Protein AF-A0A660WQQ6-F1 (afdb_monomer)

Radius of gyration: 30.5 Å; Cα contacts (8 Å, |Δi|>4): 164; chains: 1; bounding box: 68×81×98 Å

Secondary structure (DSSP, 8-state):
---------------------TTSTTHHHHHHHHHHHHHH--SHHHHHHHHHHHHHHHHHHHHHHHHTT-GGGHHHHHHHHHHHHHHHHHHHHHHHHTT---HHHHHHHHHHHHHHHHHHHHHHTTS-HHHHHHHHHHHHHHHHHHHHHHHHHHHHHTT----S------PPPPPPPPP----PPP-PPPP--PPPP--PPPP--PPPP--

Solvent-accessible surface area (backbone atoms only — not comparable to full-atom values): 12914 Å² total; per-residue (Å²): 137,86,82,80,80,78,76,78,76,78,77,79,75,80,67,83,69,77,88,69,40,91,90,39,93,61,22,64,57,53,56,49,51,56,50,50,50,57,71,68,44,78,54,34,62,66,36,19,50,52,21,50,52,51,22,53,51,28,53,52,46,36,56,50,30,51,75,70,72,41,61,87,56,39,60,63,34,44,54,50,21,48,51,18,52,52,45,18,54,52,23,41,53,50,31,44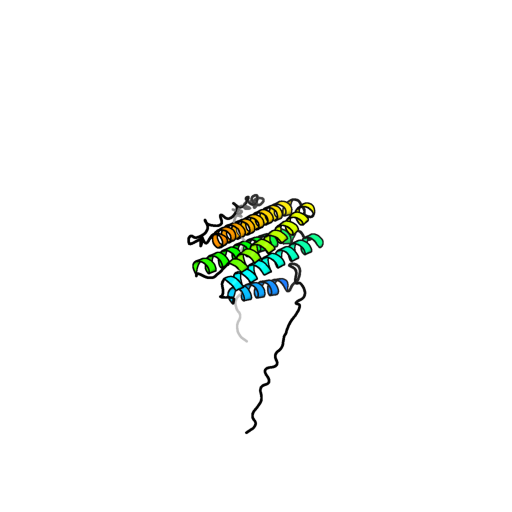,76,72,68,45,90,44,62,70,62,31,49,50,46,28,59,48,25,53,54,47,38,54,55,41,58,70,41,48,86,74,48,60,75,85,52,32,60,53,41,55,49,48,36,51,52,27,50,51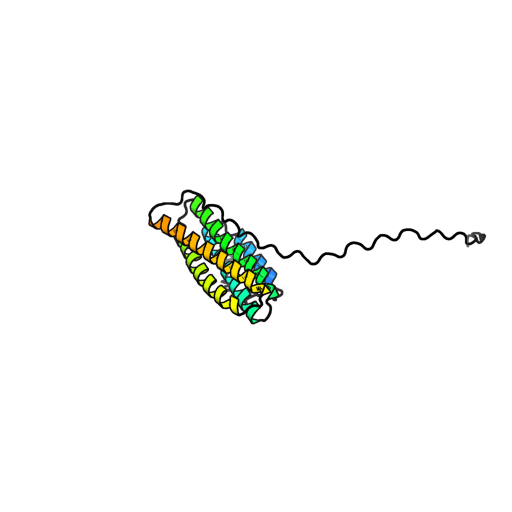,53,22,52,50,28,52,54,50,50,58,28,51,77,69,70,44,70,81,88,59,81,74,78,72,84,70,70,76,78,74,78,73,74,79,76,71,82,74,78,82,76,78,85,73,82,86,77,87,80,81,82,84,80,87,81,85,85,80,80,89,82,83,90,81,80,89,131

Structure (mmCIF, N/CA/C/O backbone):
data_AF-A0A660WQQ6-F1
#
_entry.id   AF-A0A660WQQ6-F1
#
loop_
_atom_site.group_PDB
_atom_site.id
_atom_site.type_symbol
_atom_site.label_atom_id
_atom_site.label_alt_id
_atom_site.label_comp_id
_atom_site.label_asym_id
_atom_site.label_entity_id
_atom_site.label_seq_id
_atom_site.pdbx_PDB_ins_code
_atom_site.Cartn_x
_atom_site.Cartn_y
_atom_site.Cartn_z
_atom_site.occupancy
_atom_site.B_iso_or_equiv
_atom_site.auth_seq_id
_atom_site.auth_comp_id
_atom_site.auth_asym_id
_atom_site.auth_atom_id
_atom_site.pdbx_PDB_model_num
ATOM 1 N N . MET A 1 1 ? 48.935 -27.360 14.718 1.00 43.00 1 MET A N 1
ATOM 2 C CA . MET A 1 1 ? 48.148 -26.303 14.048 1.00 43.00 1 MET A CA 1
ATOM 3 C C . MET A 1 1 ? 46.687 -26.714 14.100 1.00 43.00 1 MET A C 1
ATOM 5 O O . MET A 1 1 ? 46.272 -27.587 13.352 1.00 43.00 1 MET A O 1
ATOM 9 N N . THR A 1 2 ? 45.943 -26.183 15.063 1.00 37.53 2 THR A N 1
ATOM 10 C CA . THR A 1 2 ? 44.521 -26.477 15.268 1.00 37.53 2 THR A CA 1
ATOM 11 C C . THR A 1 2 ? 43.722 -25.566 14.342 1.00 37.53 2 THR A C 1
ATOM 13 O O . THR A 1 2 ? 43.685 -24.355 14.542 1.00 37.53 2 THR A O 1
ATOM 16 N N . VAL A 1 3 ? 43.137 -26.133 13.289 1.00 43.94 3 VAL A N 1
ATOM 17 C CA . VAL A 1 3 ? 42.230 -25.415 12.388 1.00 43.94 3 VAL A CA 1
ATOM 18 C C . VAL A 1 3 ? 40.889 -25.292 13.103 1.00 43.94 3 VAL A C 1
ATOM 20 O O . VAL A 1 3 ? 40.141 -26.259 13.225 1.00 43.94 3 VAL A O 1
ATOM 23 N N . ILE A 1 4 ? 40.616 -24.104 13.638 1.00 50.59 4 ILE A N 1
ATOM 24 C CA . ILE A 1 4 ? 39.332 -23.763 14.249 1.00 50.59 4 ILE A CA 1
ATOM 25 C C . ILE A 1 4 ? 38.316 -23.610 13.113 1.00 50.59 4 ILE A C 1
ATOM 27 O O . ILE A 1 4 ? 38.274 -22.594 12.423 1.00 50.59 4 ILE A O 1
ATOM 31 N N . CYS A 1 5 ? 37.508 -24.651 12.911 1.00 41.38 5 CYS A N 1
ATOM 32 C CA . CYS A 1 5 ? 36.287 -24.592 12.116 1.00 41.38 5 CYS A CA 1
ATOM 33 C C . CYS A 1 5 ? 35.285 -23.664 12.814 1.00 41.38 5 CYS A C 1
ATOM 35 O O . CYS A 1 5 ? 34.608 -24.072 13.758 1.00 41.38 5 CYS A O 1
ATOM 37 N N . MET A 1 6 ? 35.172 -22.416 12.354 1.00 49.28 6 MET A N 1
ATOM 38 C CA . MET A 1 6 ? 34.017 -21.584 12.683 1.00 49.28 6 MET A CA 1
ATOM 39 C C . MET A 1 6 ? 32.831 -22.050 11.840 1.00 49.28 6 MET A C 1
ATOM 41 O O . MET A 1 6 ? 32.647 -21.636 10.698 1.00 49.28 6 MET A O 1
ATOM 45 N N . PHE A 1 7 ? 32.033 -22.944 12.420 1.00 48.00 7 PHE A N 1
ATOM 46 C CA . PHE A 1 7 ? 30.688 -23.225 11.945 1.00 48.00 7 PHE A CA 1
ATOM 47 C C . PHE A 1 7 ? 29.874 -21.929 12.015 1.00 48.00 7 PHE A C 1
ATOM 49 O O . PHE A 1 7 ? 29.491 -21.478 13.095 1.00 48.00 7 PHE A O 1
ATOM 56 N N . LEU A 1 8 ? 29.615 -21.323 10.856 1.00 48.22 8 LEU A N 1
ATOM 57 C CA . LEU A 1 8 ? 28.576 -20.312 10.702 1.00 48.22 8 LEU A CA 1
ATOM 58 C C . LEU A 1 8 ? 27.235 -21.008 10.931 1.00 48.22 8 LEU A C 1
ATOM 60 O O . LEU A 1 8 ? 26.645 -21.585 10.016 1.00 48.22 8 LEU A O 1
ATOM 64 N N . ALA A 1 9 ? 26.781 -21.001 12.184 1.00 44.12 9 ALA A N 1
ATOM 65 C CA . ALA A 1 9 ? 25.433 -21.398 12.533 1.00 44.12 9 ALA A CA 1
ATOM 66 C C . ALA A 1 9 ? 24.469 -20.508 11.741 1.00 44.12 9 ALA A C 1
ATOM 68 O O . ALA A 1 9 ? 24.311 -19.318 12.013 1.00 44.12 9 ALA A O 1
ATOM 69 N N . SER A 1 10 ? 23.859 -21.102 10.719 1.00 46.69 10 SER A N 1
ATOM 70 C CA . SER A 1 10 ? 22.736 -20.529 9.997 1.00 46.69 10 SER A CA 1
ATOM 71 C C . SER A 1 10 ? 21.575 -20.438 10.973 1.00 46.69 10 SER A C 1
ATOM 73 O O . SER A 1 10 ? 20.817 -21.394 11.127 1.00 46.69 10 SER A O 1
ATOM 75 N N . ILE A 1 11 ? 21.439 -19.315 11.676 1.00 51.41 11 ILE A N 1
ATOM 76 C CA . ILE A 1 11 ? 20.218 -19.078 12.431 1.00 51.41 11 ILE A CA 1
ATOM 77 C C . ILE A 1 11 ? 19.178 -18.606 11.426 1.00 51.41 11 ILE A C 1
ATOM 79 O O . ILE A 1 11 ? 19.036 -17.418 11.140 1.00 51.41 11 ILE A O 1
ATOM 83 N N . ALA A 1 12 ? 18.463 -19.571 10.855 1.00 46.09 12 ALA A N 1
ATOM 84 C CA . ALA A 1 12 ? 17.204 -19.326 10.183 1.00 46.09 12 ALA A CA 1
ATOM 85 C C . ALA A 1 12 ? 16.185 -18.859 11.235 1.00 46.09 12 ALA A C 1
ATOM 87 O O . ALA A 1 12 ? 15.339 -19.619 11.698 1.00 46.09 12 ALA A O 1
ATOM 88 N N . PHE A 1 13 ? 16.268 -17.590 11.638 1.00 45.84 13 PHE A N 1
ATOM 89 C CA . PHE A 1 13 ? 15.182 -16.911 12.333 1.00 45.84 13 PHE A CA 1
ATOM 90 C C . PHE A 1 13 ? 14.079 -16.613 11.312 1.00 45.84 13 PHE A C 1
ATOM 92 O O . PHE A 1 13 ? 13.881 -15.482 10.878 1.00 45.84 13 PHE A O 1
ATOM 99 N N . ALA A 1 14 ? 13.327 -17.641 10.927 1.00 48.25 14 ALA A N 1
ATOM 100 C CA . ALA A 1 14 ? 11.981 -17.445 10.411 1.00 48.25 14 ALA A CA 1
ATOM 101 C C . ALA A 1 14 ? 11.066 -17.122 11.605 1.00 48.25 14 ALA A C 1
ATOM 103 O O . ALA A 1 14 ? 10.274 -17.950 12.049 1.00 48.25 14 ALA A O 1
ATOM 104 N N . GLN A 1 15 ? 11.230 -15.934 12.195 1.00 41.97 15 GLN A N 1
ATOM 105 C CA . GLN A 1 15 ? 10.322 -15.458 13.232 1.00 41.97 15 GLN A CA 1
ATOM 106 C C . GLN A 1 15 ? 9.034 -14.985 12.558 1.00 41.97 15 GLN A C 1
ATOM 108 O O . GLN A 1 15 ? 9.006 -13.946 11.898 1.00 41.97 15 GLN A O 1
ATOM 113 N N . ASN A 1 16 ? 7.951 -15.741 12.750 1.00 50.03 16 ASN A N 1
ATOM 114 C CA . ASN A 1 16 ? 6.608 -15.168 12.739 1.00 50.03 16 ASN A CA 1
ATOM 115 C C . ASN A 1 16 ? 6.550 -14.157 13.894 1.00 50.03 16 ASN A C 1
ATOM 117 O O . ASN A 1 16 ? 6.164 -14.500 15.010 1.00 50.03 16 ASN A O 1
ATOM 121 N N . GLU A 1 17 ? 7.028 -12.934 13.650 1.00 55.62 17 GLU A N 1
ATOM 122 C CA . GLU A 1 17 ? 6.905 -11.828 14.596 1.00 55.62 17 GLU A CA 1
ATOM 123 C C . GLU A 1 17 ? 5.418 -11.675 14.954 1.00 55.62 17 GLU A C 1
ATOM 125 O O . GLU A 1 17 ? 4.583 -11.616 14.041 1.00 55.62 17 GLU A O 1
ATOM 130 N N . PRO A 1 18 ? 5.063 -11.632 16.252 1.00 63.34 18 PRO A N 1
ATOM 131 C CA . PRO A 1 18 ? 3.687 -11.399 16.656 1.00 63.34 18 PRO A CA 1
ATOM 132 C C . PRO A 1 18 ? 3.193 -10.104 16.013 1.00 63.34 18 PRO A C 1
ATOM 134 O O . PRO A 1 18 ? 3.941 -9.130 15.884 1.00 63.34 18 PRO A O 1
ATOM 137 N N . GLU A 1 19 ? 1.936 -10.100 15.575 1.00 79.44 19 GLU A N 1
ATOM 138 C CA . GLU A 1 19 ? 1.347 -8.936 14.924 1.00 79.44 19 GLU A CA 1
ATOM 139 C C . GLU A 1 19 ? 1.330 -7.749 15.889 1.00 79.44 19 GLU A C 1
ATOM 141 O O . GLU A 1 19 ? 0.476 -7.654 16.768 1.00 79.44 19 GLU A O 1
ATOM 146 N N . ARG A 1 20 ? 2.297 -6.840 15.730 1.00 92.19 20 ARG A N 1
ATOM 147 C CA . ARG A 1 20 ? 2.352 -5.607 16.515 1.00 92.19 20 ARG A CA 1
ATOM 148 C C . ARG A 1 20 ? 1.435 -4.565 15.893 1.00 92.19 20 ARG A C 1
ATOM 150 O O . ARG A 1 20 ? 1.638 -4.173 14.739 1.00 92.19 20 ARG A O 1
ATOM 157 N N . LEU A 1 21 ? 0.449 -4.146 16.676 1.00 96.19 21 LEU A N 1
ATOM 158 C CA . LEU A 1 21 ? -0.581 -3.169 16.332 1.00 96.19 21 LEU A CA 1
ATOM 159 C C . LEU A 1 21 ? -0.217 -1.784 16.881 1.00 96.19 21 LEU A C 1
ATOM 161 O O . LEU A 1 21 ? 0.602 -1.710 17.789 1.00 96.19 21 LEU A O 1
ATOM 165 N N . PRO A 1 22 ? -0.832 -0.691 16.401 1.00 95.69 22 PRO A N 1
ATOM 166 C CA . PRO A 1 22 ? -0.519 0.662 16.870 1.00 95.69 22 PRO A CA 1
ATOM 167 C C . PRO A 1 22 ? -0.647 0.907 18.378 1.00 95.69 22 PRO A C 1
ATOM 169 O O . PRO A 1 22 ? -0.004 1.817 18.893 1.00 95.69 22 PRO A O 1
ATOM 172 N N . ASP A 1 23 ? -1.452 0.106 19.078 1.00 95.25 23 ASP A N 1
ATOM 173 C CA . ASP A 1 23 ? -1.625 0.176 20.529 1.00 95.25 23 ASP A CA 1
ATOM 174 C C . ASP A 1 23 ? -0.629 -0.693 21.327 1.00 95.25 23 ASP A C 1
ATOM 176 O O . ASP A 1 23 ? -0.706 -0.739 22.553 1.00 95.25 23 ASP A O 1
ATOM 180 N N . ASP A 1 24 ? 0.315 -1.357 20.652 1.00 95.06 24 ASP A N 1
ATOM 181 C CA . ASP A 1 24 ? 1.407 -2.130 21.252 1.00 95.06 24 ASP A CA 1
ATOM 182 C C . ASP A 1 24 ? 2.653 -1.243 21.504 1.00 95.06 24 ASP A C 1
ATOM 184 O O . ASP A 1 24 ? 3.097 -0.535 20.591 1.00 95.06 24 ASP A O 1
ATOM 188 N N . PRO A 1 25 ? 3.290 -1.298 22.693 1.00 93.50 25 PRO A N 1
ATOM 189 C CA . PRO A 1 25 ? 4.486 -0.503 23.008 1.00 93.50 25 PRO A CA 1
ATOM 190 C C . PRO A 1 25 ? 5.668 -0.682 22.039 1.00 93.50 25 PRO A C 1
ATOM 192 O O . PRO A 1 25 ? 6.471 0.233 21.848 1.00 93.50 25 PRO A O 1
ATOM 195 N N . LEU A 1 26 ? 5.791 -1.848 21.402 1.00 94.94 26 LEU A N 1
ATOM 196 C CA . LEU A 1 26 ? 6.851 -2.185 20.451 1.00 94.94 26 LEU A CA 1
ATOM 197 C C . LEU A 1 26 ? 6.458 -1.900 18.989 1.00 94.94 26 LEU A C 1
ATOM 199 O O . LEU A 1 26 ? 7.236 -2.179 18.070 1.00 94.94 26 LEU A O 1
ATOM 203 N N . TYR A 1 27 ? 5.296 -1.295 18.731 1.00 95.44 27 TYR A N 1
ATOM 204 C CA . TYR A 1 27 ? 4.868 -0.919 17.380 1.00 95.44 27 TYR A CA 1
ATOM 205 C C . TYR A 1 27 ? 5.841 0.040 16.693 1.00 95.44 27 TYR A C 1
ATOM 207 O O . TYR A 1 27 ? 6.190 -0.130 15.525 1.00 95.44 27 TYR A O 1
ATOM 215 N N . GLN A 1 28 ? 6.360 1.023 17.429 1.00 95.12 28 GLN A N 1
ATOM 216 C CA . GLN A 1 28 ? 7.330 1.968 16.875 1.00 95.12 28 GLN A CA 1
ATOM 217 C C . GLN A 1 28 ? 8.633 1.275 16.452 1.00 95.12 28 GLN A C 1
ATOM 219 O O . GLN A 1 28 ? 9.250 1.673 15.462 1.00 95.12 28 GLN A O 1
ATOM 224 N N . ALA A 1 29 ? 9.035 0.202 17.143 1.00 95.81 29 ALA A N 1
ATOM 225 C CA . ALA A 1 29 ? 10.166 -0.618 16.722 1.00 95.81 29 ALA A CA 1
ATOM 226 C C . ALA A 1 29 ? 9.866 -1.340 15.396 1.00 95.81 29 ALA A C 1
ATOM 228 O O . ALA A 1 29 ? 10.686 -1.265 14.479 1.00 95.81 29 ALA A O 1
ATOM 229 N N . LYS A 1 30 ? 8.662 -1.925 15.234 1.00 95.50 30 LYS A N 1
ATOM 230 C CA . LYS A 1 30 ? 8.194 -2.491 13.948 1.00 95.50 30 LYS A CA 1
ATOM 231 C C . LYS A 1 30 ? 8.301 -1.452 12.826 1.00 95.50 30 LYS A C 1
ATOM 233 O O . LYS A 1 30 ? 8.954 -1.705 11.817 1.00 95.50 30 LYS A O 1
ATOM 238 N N . ARG A 1 31 ? 7.744 -0.251 13.016 1.00 96.81 31 ARG A N 1
ATOM 239 C CA . ARG A 1 31 ? 7.760 0.818 11.997 1.00 96.81 31 ARG A CA 1
ATOM 240 C C . ARG A 1 31 ? 9.171 1.286 11.627 1.00 96.81 31 ARG A C 1
ATOM 242 O O . ARG A 1 31 ? 9.445 1.556 10.452 1.00 96.81 31 ARG A O 1
ATOM 249 N N . LYS A 1 32 ? 10.093 1.342 12.594 1.00 97.00 32 LYS A N 1
ATOM 250 C CA . LYS A 1 32 ? 11.512 1.644 12.340 1.00 97.00 32 LYS A CA 1
ATOM 251 C C . LYS A 1 32 ? 12.189 0.550 11.516 1.00 97.00 32 LYS A C 1
ATOM 253 O O . LYS A 1 32 ? 12.896 0.886 10.568 1.00 97.00 32 LYS A O 1
ATOM 258 N N . MET A 1 33 ? 11.929 -0.723 11.812 1.00 96.94 33 MET A N 1
ATOM 259 C CA . MET A 1 33 ? 12.458 -1.850 11.034 1.00 96.94 33 MET A CA 1
ATOM 260 C C . MET A 1 33 ? 11.929 -1.856 9.597 1.00 96.94 33 MET A C 1
ATOM 262 O O . MET A 1 33 ? 12.708 -2.008 8.658 1.00 96.94 33 MET A O 1
ATOM 266 N N . GLU A 1 34 ? 10.632 -1.607 9.404 1.00 97.12 34 GLU A N 1
ATOM 267 C CA . GLU A 1 34 ? 10.036 -1.472 8.068 1.00 97.12 34 GLU A CA 1
ATOM 268 C C . GLU A 1 34 ? 10.713 -0.356 7.257 1.00 97.12 34 GLU A C 1
ATOM 270 O O . GLU A 1 34 ? 11.056 -0.535 6.085 1.00 97.12 34 GLU A O 1
ATOM 275 N N . THR A 1 35 ? 10.949 0.789 7.905 1.00 97.88 35 THR A N 1
ATOM 276 C CA . THR A 1 35 ? 11.616 1.951 7.305 1.00 97.88 35 THR A CA 1
ATOM 277 C C . THR A 1 35 ? 13.082 1.666 6.986 1.00 97.88 35 THR A C 1
ATOM 279 O O . THR A 1 35 ? 13.557 2.043 5.915 1.00 97.88 35 THR A O 1
ATOM 282 N N . ALA A 1 36 ? 13.807 1.001 7.887 1.00 98.12 36 ALA A N 1
ATOM 283 C CA . ALA A 1 36 ? 15.189 0.594 7.663 1.00 98.12 36 ALA A CA 1
ATOM 284 C C . ALA A 1 36 ? 15.287 -0.359 6.467 1.00 98.12 36 ALA A C 1
ATOM 286 O O . ALA A 1 36 ? 16.131 -0.152 5.597 1.00 98.12 36 ALA A O 1
ATOM 287 N N . LYS A 1 37 ? 14.361 -1.322 6.363 1.00 98.31 37 LYS A N 1
ATOM 288 C CA . LYS A 1 37 ? 14.288 -2.234 5.220 1.00 98.31 37 LYS A CA 1
ATOM 289 C C . LYS A 1 37 ? 14.055 -1.483 3.907 1.00 98.31 37 LYS A C 1
ATOM 291 O O . LYS A 1 37 ? 14.797 -1.702 2.962 1.00 98.31 37 LYS A O 1
ATOM 296 N N . LEU A 1 38 ? 13.116 -0.530 3.863 1.00 98.19 38 LEU A N 1
ATOM 297 C CA . LEU A 1 38 ? 12.919 0.317 2.673 1.00 98.19 38 LEU A CA 1
ATOM 298 C C . LEU A 1 38 ? 14.176 1.101 2.290 1.00 98.19 38 LEU A C 1
ATOM 300 O O . LEU A 1 38 ? 14.470 1.231 1.108 1.00 98.19 38 LEU A O 1
ATOM 304 N N . LYS A 1 39 ? 14.905 1.653 3.264 1.00 98.12 39 LYS A N 1
ATOM 305 C CA . LYS A 1 39 ? 16.133 2.416 2.991 1.00 98.12 39 LYS A CA 1
ATOM 306 C C . LYS A 1 39 ? 17.267 1.528 2.479 1.00 98.12 39 LYS A C 1
ATOM 308 O O . LYS A 1 39 ? 18.018 1.974 1.621 1.00 98.12 39 LYS A O 1
ATOM 313 N N . ALA A 1 40 ? 17.376 0.309 3.004 1.00 98.12 40 ALA A N 1
ATOM 314 C CA . ALA A 1 40 ? 18.415 -0.647 2.639 1.00 98.12 40 ALA A CA 1
ATOM 315 C C . ALA A 1 40 ? 18.152 -1.356 1.299 1.00 98.12 40 ALA A C 1
ATOM 317 O O . ALA A 1 40 ? 19.096 -1.794 0.652 1.00 98.12 40 ALA A O 1
ATOM 318 N N . THR A 1 41 ? 16.894 -1.468 0.862 1.00 98.12 41 THR A N 1
ATOM 319 C CA . THR A 1 41 ? 16.565 -2.021 -0.458 1.00 98.12 41 THR A CA 1
ATOM 320 C C . THR A 1 41 ? 16.887 -0.998 -1.542 1.00 98.12 41 THR A C 1
ATOM 322 O O . THR A 1 41 ? 16.270 0.065 -1.597 1.00 98.12 41 THR A O 1
ATOM 325 N N . PHE A 1 42 ? 17.857 -1.284 -2.407 1.00 97.31 42 PHE A N 1
ATOM 326 C CA . PHE A 1 42 ? 18.259 -0.366 -3.480 1.00 97.31 42 PHE A CA 1
ATOM 327 C C . PHE A 1 42 ? 17.512 -0.611 -4.787 1.00 97.31 42 PHE A C 1
ATOM 329 O O . PHE A 1 42 ? 17.176 0.365 -5.465 1.00 97.31 42 PHE A O 1
ATOM 336 N N . ASP A 1 43 ? 17.219 -1.876 -5.093 1.00 98.06 43 ASP A N 1
ATOM 337 C CA . ASP A 1 43 ? 16.480 -2.264 -6.287 1.00 98.06 43 ASP A CA 1
ATOM 338 C C . ASP A 1 43 ? 15.063 -1.654 -6.277 1.00 98.06 43 ASP A C 1
ATOM 340 O O . ASP A 1 43 ? 14.358 -1.726 -5.259 1.00 98.06 43 ASP A O 1
ATOM 344 N N . PRO A 1 44 ? 14.644 -0.970 -7.357 1.00 98.38 44 PRO A N 1
ATOM 345 C CA . PRO A 1 44 ? 13.349 -0.308 -7.395 1.00 98.38 44 PRO A CA 1
ATOM 346 C C . PRO A 1 44 ? 12.173 -1.296 -7.421 1.00 98.38 44 PRO A C 1
ATOM 348 O O . PRO A 1 44 ? 11.143 -0.993 -6.818 1.00 98.38 44 PRO A O 1
ATOM 351 N N . LEU A 1 45 ? 12.297 -2.469 -8.047 1.00 98.31 45 LEU A N 1
ATOM 352 C CA . LEU A 1 45 ? 11.214 -3.455 -8.099 1.00 98.31 45 LEU A CA 1
ATOM 353 C C . LEU A 1 45 ? 11.031 -4.135 -6.740 1.00 98.31 45 LEU A C 1
ATOM 355 O O . LEU A 1 45 ? 9.925 -4.127 -6.202 1.00 98.31 45 LEU A O 1
ATOM 359 N N . GLU A 1 46 ? 12.117 -4.561 -6.095 1.00 98.38 46 GLU A N 1
ATOM 360 C CA . GLU A 1 46 ? 12.062 -5.086 -4.724 1.00 98.38 46 GLU A CA 1
ATOM 361 C C . GLU A 1 46 ? 11.505 -4.046 -3.740 1.00 98.38 46 GLU A C 1
ATOM 363 O O . GLU A 1 46 ? 10.752 -4.358 -2.809 1.00 98.38 46 GLU A O 1
ATOM 368 N N . LYS A 1 47 ? 11.859 -2.768 -3.925 1.00 98.69 47 LYS A N 1
ATOM 369 C CA . LYS A 1 47 ? 11.320 -1.687 -3.099 1.00 98.69 47 LYS A CA 1
ATOM 370 C C . LYS A 1 47 ? 9.828 -1.467 -3.374 1.00 98.69 47 LYS A C 1
ATOM 372 O O . LYS A 1 47 ? 9.092 -1.195 -2.423 1.00 98.69 47 LYS A O 1
ATOM 377 N N . ALA A 1 48 ? 9.366 -1.593 -4.620 1.00 98.50 48 ALA A N 1
ATOM 378 C CA . ALA A 1 48 ? 7.943 -1.540 -4.965 1.00 98.50 48 ALA A CA 1
ATOM 379 C C . ALA A 1 48 ? 7.147 -2.673 -4.294 1.00 98.50 48 ALA A C 1
ATOM 381 O O . ALA A 1 48 ? 6.050 -2.436 -3.774 1.00 98.50 48 ALA A O 1
ATOM 382 N N . ASP A 1 49 ? 7.728 -3.867 -4.205 1.00 98.12 49 ASP A N 1
ATOM 383 C CA . ASP A 1 49 ? 7.133 -4.998 -3.492 1.00 98.12 49 ASP A CA 1
ATOM 384 C C . ASP A 1 49 ? 7.035 -4.742 -1.989 1.00 98.12 49 ASP A C 1
ATOM 386 O O . ASP A 1 49 ? 5.994 -4.995 -1.376 1.00 98.12 49 ASP A O 1
ATOM 390 N N . LEU A 1 50 ? 8.078 -4.171 -1.376 1.00 98.56 50 LEU A N 1
ATOM 391 C CA . LEU A 1 50 ? 8.030 -3.767 0.033 1.00 98.56 50 LEU A CA 1
ATOM 392 C C . LEU A 1 50 ? 6.957 -2.711 0.290 1.00 98.56 50 LEU A C 1
ATOM 394 O O . LEU A 1 50 ? 6.239 -2.797 1.288 1.00 98.56 50 LEU A O 1
ATOM 398 N N . TYR A 1 51 ? 6.823 -1.738 -0.608 1.00 98.75 51 TYR A N 1
ATOM 399 C CA . TYR A 1 51 ? 5.751 -0.753 -0.552 1.00 98.75 51 TYR A CA 1
ATOM 400 C C . TYR A 1 51 ? 4.371 -1.424 -0.591 1.00 98.75 51 TYR A C 1
ATOM 402 O O . TYR A 1 51 ? 3.550 -1.200 0.299 1.00 98.75 51 TYR A O 1
ATOM 410 N N . THR A 1 52 ? 4.133 -2.316 -1.551 1.00 98.44 52 THR A N 1
ATOM 411 C CA . THR A 1 52 ? 2.862 -3.051 -1.673 1.00 98.44 52 THR A CA 1
ATOM 412 C C . THR A 1 52 ? 2.587 -3.923 -0.444 1.00 98.44 52 THR A C 1
ATOM 414 O O . THR A 1 52 ? 1.463 -3.952 0.069 1.00 98.44 52 THR A O 1
ATOM 417 N N . LYS A 1 53 ? 3.623 -4.574 0.101 1.00 98.06 53 LYS A N 1
ATOM 418 C CA . LYS A 1 53 ? 3.548 -5.345 1.347 1.00 98.06 53 LYS A CA 1
ATOM 419 C C . LYS A 1 53 ? 3.112 -4.475 2.522 1.00 98.06 53 LYS A C 1
ATOM 421 O O . LYS A 1 53 ? 2.200 -4.859 3.250 1.00 98.06 53 LYS A O 1
ATOM 426 N N . TYR A 1 54 ? 3.733 -3.316 2.724 1.00 98.56 54 TYR A N 1
ATOM 427 C CA . TYR A 1 54 ? 3.384 -2.460 3.857 1.00 98.56 54 TYR A CA 1
ATOM 428 C C . TYR A 1 54 ? 2.027 -1.785 3.693 1.00 98.56 54 TYR A C 1
ATOM 430 O O . TYR A 1 54 ? 1.329 -1.627 4.688 1.00 98.56 54 TYR A O 1
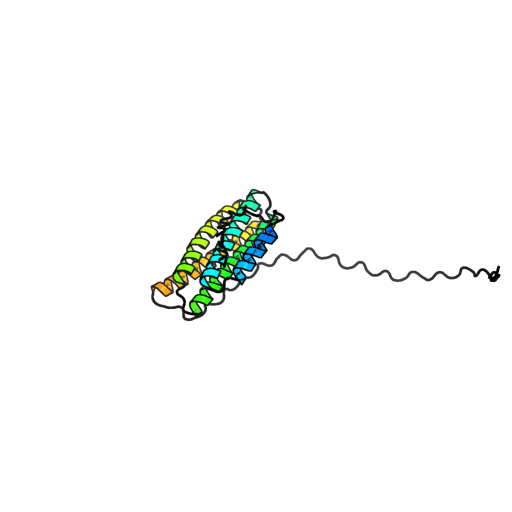ATOM 438 N N . ALA A 1 55 ? 1.581 -1.492 2.468 1.00 98.56 55 ALA A N 1
ATOM 439 C CA . ALA A 1 55 ? 0.197 -1.083 2.231 1.00 98.56 55 ALA A CA 1
ATOM 440 C C . ALA A 1 55 ? -0.793 -2.143 2.757 1.00 98.56 55 ALA A C 1
ATOM 442 O O . ALA A 1 55 ? -1.718 -1.825 3.506 1.00 98.56 55 ALA A O 1
ATOM 443 N N . LYS A 1 56 ? -0.554 -3.424 2.456 1.00 98.25 56 LYS A N 1
ATOM 444 C CA . LYS A 1 56 ? -1.371 -4.530 2.975 1.00 98.25 56 LYS A CA 1
ATOM 445 C C . LYS A 1 56 ? -1.341 -4.616 4.508 1.00 98.25 56 LYS A C 1
ATOM 447 O O . LYS A 1 56 ? -2.391 -4.813 5.118 1.00 98.25 56 LYS A O 1
ATOM 452 N N . GLU A 1 57 ? -0.173 -4.447 5.132 1.00 97.75 57 GLU A N 1
ATOM 453 C CA . GLU A 1 57 ? -0.040 -4.421 6.600 1.00 97.75 57 GLU A CA 1
ATOM 454 C C . GLU A 1 57 ? -0.864 -3.290 7.229 1.00 97.75 57 GLU A C 1
ATOM 456 O O . GLU A 1 57 ? -1.581 -3.525 8.200 1.00 97.75 57 GLU A O 1
ATOM 461 N N . ARG A 1 58 ? -0.843 -2.084 6.644 1.00 98.50 58 ARG A N 1
ATOM 462 C CA . ARG A 1 58 ? -1.651 -0.960 7.140 1.00 98.50 58 ARG A CA 1
ATOM 463 C C . ARG A 1 58 ? -3.149 -1.266 7.085 1.00 98.50 58 ARG A C 1
ATOM 465 O O . ARG A 1 58 ? -3.847 -0.994 8.053 1.00 98.50 58 ARG A O 1
ATOM 472 N N . LEU A 1 59 ? -3.655 -1.895 6.018 1.00 97.94 59 LEU A N 1
ATOM 473 C CA . LEU A 1 59 ? -5.072 -2.295 5.957 1.00 97.94 59 LEU A CA 1
ATOM 474 C C . LEU A 1 59 ? -5.435 -3.391 6.963 1.00 97.94 59 LEU A C 1
ATOM 476 O O . LEU A 1 59 ? -6.552 -3.400 7.487 1.00 97.94 59 LEU A O 1
ATOM 480 N N . LYS A 1 60 ? -4.501 -4.302 7.252 1.00 97.38 60 LYS A N 1
ATOM 481 C CA . LYS A 1 60 ? -4.673 -5.307 8.305 1.00 97.38 60 LYS A CA 1
ATOM 482 C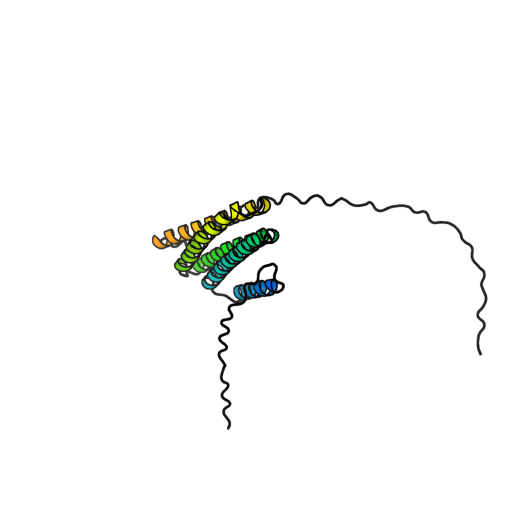 C . LYS A 1 60 ? -4.824 -4.634 9.670 1.00 97.38 60 LYS A C 1
ATOM 484 O O . LYS A 1 60 ? -5.782 -4.913 10.385 1.00 97.38 60 LYS A O 1
ATOM 489 N N . GLU A 1 61 ? -3.946 -3.682 9.976 1.00 97.81 61 GLU A N 1
ATOM 490 C CA . GLU A 1 61 ? -4.009 -2.880 11.200 1.00 97.81 61 GLU A CA 1
ATOM 491 C C . GLU A 1 61 ? -5.306 -2.062 11.271 1.00 97.81 61 GLU A C 1
ATOM 493 O O . GLU A 1 61 ? -5.957 -2.079 12.312 1.00 97.81 61 GLU A O 1
ATOM 498 N N . VAL A 1 62 ? -5.749 -1.433 10.172 1.00 97.38 62 VAL A N 1
ATOM 499 C CA . VAL A 1 62 ? -7.031 -0.699 10.108 1.00 97.38 62 VAL A CA 1
ATOM 500 C C . VAL A 1 62 ? -8.192 -1.616 10.482 1.00 97.38 62 VAL A C 1
ATOM 502 O O . VAL A 1 62 ? -8.979 -1.286 11.370 1.00 97.38 62 VAL A O 1
ATOM 505 N N . LYS A 1 63 ? -8.286 -2.791 9.846 1.00 96.50 63 LYS A N 1
ATOM 506 C CA . LYS A 1 63 ? -9.344 -3.768 10.130 1.00 96.50 63 LYS A CA 1
ATOM 507 C C . LYS A 1 63 ? -9.338 -4.182 11.603 1.00 96.50 63 LYS A C 1
ATOM 509 O O . LYS A 1 63 ? -10.401 -4.252 12.224 1.00 96.50 63 LYS A O 1
ATOM 514 N N . THR A 1 64 ? -8.158 -4.429 12.167 1.00 96.25 64 THR A N 1
ATOM 515 C CA . THR A 1 64 ? -8.012 -4.836 13.568 1.00 96.25 64 THR A CA 1
ATOM 516 C C . THR A 1 64 ? -8.366 -3.705 14.537 1.00 96.25 64 THR A C 1
ATOM 518 O O . THR A 1 64 ? -9.064 -3.952 15.515 1.00 96.25 64 THR A O 1
ATOM 521 N N . MET A 1 65 ? -7.960 -2.461 14.265 1.00 95.50 65 MET A N 1
ATOM 522 C CA . MET A 1 65 ? -8.277 -1.301 15.114 1.00 95.50 65 MET A CA 1
ATOM 523 C C . MET A 1 65 ? -9.772 -0.983 15.125 1.00 95.50 65 MET A C 1
ATOM 525 O O . MET A 1 65 ? -10.342 -0.791 16.197 1.00 95.50 65 MET A O 1
ATOM 529 N N . ILE A 1 66 ? -10.436 -1.042 13.966 1.00 94.44 66 ILE A N 1
ATOM 530 C CA . ILE A 1 66 ? -11.898 -0.904 13.872 1.00 94.44 66 ILE A CA 1
ATOM 531 C C . ILE A 1 66 ? -12.589 -1.999 14.692 1.00 94.44 66 ILE A C 1
ATOM 533 O O . ILE A 1 66 ? -13.477 -1.707 15.487 1.00 94.44 66 ILE A O 1
ATOM 537 N N . SER A 1 67 ? -12.140 -3.251 14.559 1.00 93.88 67 SER A N 1
ATOM 538 C CA . SER A 1 67 ? -12.720 -4.389 15.291 1.00 93.88 67 SER A CA 1
ATOM 539 C C . SER A 1 67 ? -12.513 -4.291 16.808 1.00 93.88 67 SER A C 1
ATOM 541 O O . SER A 1 67 ? -13.337 -4.786 17.570 1.00 93.88 67 SER A O 1
ATOM 543 N N . LYS A 1 68 ? -11.433 -3.637 17.257 1.00 94.75 68 LYS A N 1
ATOM 544 C CA . LYS A 1 68 ? -11.146 -3.362 18.675 1.00 94.75 68 LYS A CA 1
ATOM 545 C C . LYS A 1 68 ? -11.862 -2.112 19.208 1.00 94.75 68 LYS A C 1
ATOM 547 O O . LYS A 1 68 ? -11.634 -1.753 20.359 1.00 94.75 68 LYS A O 1
ATOM 552 N N . GLY A 1 69 ? -12.691 -1.445 18.398 1.00 93.94 69 GLY A N 1
ATOM 553 C CA . GLY A 1 69 ? -13.388 -0.218 18.789 1.00 93.94 69 GLY A CA 1
ATOM 554 C C . GLY A 1 69 ? -12.458 0.984 18.965 1.00 93.94 69 GLY A C 1
ATOM 555 O O . GLY A 1 69 ? -12.780 1.882 19.734 1.00 93.94 69 GLY A O 1
ATOM 556 N N . LYS A 1 70 ? -11.310 0.990 18.273 1.00 94.31 70 LYS A N 1
ATOM 557 C CA . LYS A 1 70 ? -10.279 2.034 18.350 1.00 94.31 70 LYS A CA 1
ATOM 558 C C . LYS A 1 70 ? -10.125 2.788 17.017 1.00 94.31 70 LYS A C 1
ATOM 560 O O . LYS A 1 70 ? -9.103 2.641 16.335 1.00 94.31 70 LYS A O 1
ATOM 565 N N . PRO A 1 71 ? -11.152 3.531 16.558 1.00 92.25 71 PRO A N 1
ATOM 566 C CA . PRO A 1 71 ? -11.125 4.219 15.268 1.00 92.25 71 PRO A CA 1
ATOM 567 C C . PRO A 1 71 ? -10.097 5.360 15.198 1.00 92.25 71 PRO A C 1
ATOM 569 O O . PRO A 1 71 ? -9.742 5.781 14.099 1.00 92.25 71 PRO A O 1
ATOM 572 N N . GLU A 1 72 ? -9.573 5.835 16.330 1.00 93.69 72 GLU A N 1
ATOM 573 C CA . GLU A 1 72 ? -8.577 6.907 16.412 1.00 93.69 72 GLU A CA 1
ATOM 574 C C . GLU A 1 72 ? -7.287 6.606 15.629 1.00 93.69 72 GLU A C 1
ATOM 576 O O . GLU A 1 72 ? -6.640 7.525 15.133 1.00 93.69 72 GLU A O 1
ATOM 581 N N . PHE A 1 73 ? -6.948 5.328 15.427 1.00 95.62 73 PHE A N 1
ATOM 582 C CA . PHE A 1 73 ? -5.778 4.917 14.642 1.00 95.62 73 PHE A CA 1
ATOM 583 C C . PHE A 1 73 ? -6.029 4.874 13.129 1.00 95.62 73 PHE A C 1
ATOM 585 O O . PHE A 1 73 ? -5.078 4.829 12.348 1.00 95.62 73 PHE A O 1
ATOM 592 N N . VAL A 1 74 ? -7.291 4.851 12.688 1.00 95.25 74 VAL A N 1
ATOM 593 C CA . VAL A 1 74 ? -7.654 4.552 11.293 1.00 95.25 74 VAL A CA 1
ATOM 594 C C . VAL A 1 74 ? -7.086 5.589 10.333 1.00 95.25 74 VAL A C 1
ATOM 596 O O . VAL A 1 74 ? -6.495 5.224 9.320 1.00 95.25 74 VAL A O 1
ATOM 599 N N . ASN A 1 75 ? -7.211 6.874 10.661 1.00 95.62 75 ASN A N 1
ATOM 600 C CA . ASN A 1 75 ? -6.795 7.950 9.764 1.00 95.62 75 ASN A CA 1
ATOM 601 C C . ASN A 1 75 ? -5.289 7.920 9.476 1.00 95.62 75 ASN A C 1
ATOM 603 O O . ASN A 1 75 ? -4.885 8.032 8.320 1.00 95.62 75 ASN A O 1
ATOM 607 N N . ASP A 1 76 ? -4.452 7.735 10.495 1.00 96.44 76 ASP A N 1
ATOM 608 C CA . ASP A 1 76 ? -2.999 7.717 10.303 1.00 96.44 76 ASP A CA 1
ATOM 609 C C . ASP A 1 76 ? -2.527 6.449 9.586 1.00 96.44 76 ASP A C 1
ATOM 611 O O . ASP A 1 76 ? -1.658 6.513 8.714 1.00 96.44 76 ASP A O 1
ATOM 615 N N . LEU A 1 77 ? -3.163 5.308 9.859 1.00 98.19 77 LEU A N 1
ATOM 616 C CA . LEU A 1 77 ? -2.908 4.078 9.113 1.00 98.19 77 LEU A CA 1
ATOM 617 C C . LEU A 1 77 ? -3.286 4.203 7.632 1.00 98.19 77 LEU A C 1
ATOM 619 O O . LEU A 1 77 ? -2.562 3.693 6.776 1.00 98.19 77 LEU A O 1
ATOM 623 N N . LEU A 1 78 ? -4.389 4.886 7.311 1.00 98.25 78 LEU A N 1
ATOM 624 C CA . LEU A 1 78 ? -4.804 5.118 5.926 1.00 98.25 78 LEU A CA 1
ATOM 625 C C . LEU A 1 78 ? -3.885 6.111 5.204 1.00 98.25 78 LEU A C 1
ATOM 627 O O . LEU A 1 78 ? -3.537 5.871 4.051 1.00 98.25 78 LEU A O 1
ATOM 631 N N . LYS A 1 79 ? -3.380 7.151 5.879 1.00 98.06 79 LYS A N 1
ATOM 632 C CA . LYS A 1 79 ? -2.330 8.017 5.305 1.00 98.06 79 LYS A CA 1
ATOM 633 C C . LYS A 1 79 ? -1.075 7.220 4.950 1.00 98.06 79 LYS A C 1
ATOM 635 O O . LYS A 1 79 ? -0.502 7.393 3.874 1.00 98.06 79 LYS A O 1
ATOM 640 N N . ASP A 1 80 ? -0.648 6.323 5.838 1.00 98.44 80 ASP A N 1
ATOM 641 C CA . ASP A 1 80 ? 0.487 5.441 5.570 1.00 98.44 80 ASP A CA 1
ATOM 642 C C . ASP A 1 80 ? 0.205 4.474 4.416 1.00 98.44 80 ASP A C 1
ATOM 644 O O . ASP A 1 80 ? 1.064 4.270 3.557 1.00 98.44 80 ASP A O 1
ATOM 648 N N . TYR A 1 81 ? -0.997 3.897 4.370 1.00 98.69 81 TYR A N 1
ATOM 649 C CA . TYR A 1 81 ? -1.452 3.055 3.268 1.00 98.69 81 TYR A CA 1
ATOM 650 C C . TYR A 1 81 ? -1.321 3.776 1.918 1.00 98.69 81 TYR A C 1
ATOM 652 O O . TYR A 1 81 ? -0.685 3.260 0.997 1.00 98.69 81 TYR A O 1
ATOM 660 N N . GLU A 1 82 ? -1.864 4.989 1.815 1.00 98.44 82 GLU A N 1
ATOM 661 C CA . GLU A 1 82 ? -1.835 5.801 0.595 1.00 98.44 82 GLU A CA 1
ATOM 662 C C . GLU A 1 82 ? -0.405 6.148 0.173 1.00 98.44 82 GLU A C 1
ATOM 664 O O . GLU A 1 82 ? -0.045 6.042 -1.007 1.00 98.44 82 GLU A O 1
ATOM 669 N N . LYS A 1 83 ? 0.442 6.498 1.148 1.00 98.50 83 LYS A N 1
ATOM 670 C CA . LYS A 1 83 ? 1.873 6.727 0.935 1.00 98.50 83 LYS A CA 1
ATOM 671 C C . LYS A 1 83 ? 2.555 5.490 0.364 1.00 98.50 83 LYS A C 1
ATOM 673 O O . LYS A 1 83 ? 3.400 5.620 -0.521 1.00 98.50 83 LYS A O 1
ATOM 678 N N . TYR A 1 84 ? 2.220 4.301 0.853 1.00 98.75 84 TYR A N 1
ATOM 679 C CA . TYR A 1 84 ? 2.825 3.067 0.373 1.00 98.75 84 TYR A CA 1
ATOM 680 C C . TYR A 1 84 ? 2.352 2.684 -1.035 1.00 98.75 84 TYR A C 1
ATOM 682 O O . TYR A 1 84 ? 3.191 2.321 -1.854 1.00 98.75 84 TYR A O 1
ATOM 690 N N . ILE A 1 85 ? 1.069 2.856 -1.375 1.00 98.56 85 ILE A N 1
ATOM 691 C CA . ILE A 1 85 ? 0.589 2.666 -2.758 1.00 98.56 85 ILE A CA 1
ATOM 692 C C . ILE A 1 85 ? 1.286 3.635 -3.722 1.00 98.56 85 ILE A C 1
ATOM 694 O O . ILE A 1 85 ? 1.789 3.226 -4.771 1.00 98.56 85 ILE A O 1
ATOM 698 N N . SER A 1 86 ? 1.385 4.908 -3.340 1.00 98.00 86 SER A N 1
ATOM 699 C CA . SER A 1 86 ? 2.080 5.926 -4.136 1.00 9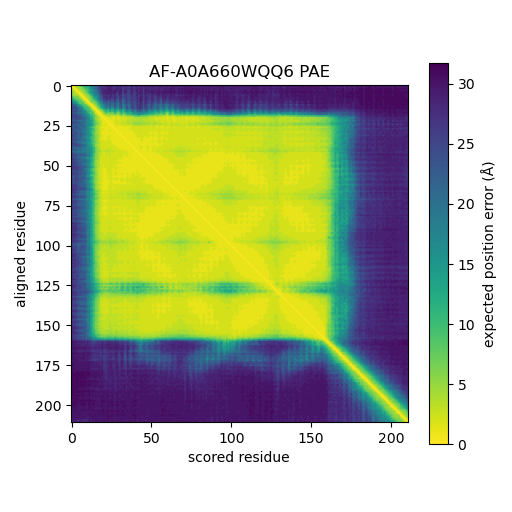8.00 86 SER A CA 1
ATOM 700 C C . SER A 1 86 ? 3.576 5.619 -4.271 1.00 98.00 86 SER A C 1
ATOM 702 O O . SER A 1 86 ? 4.155 5.777 -5.345 1.00 98.00 86 SER A O 1
ATOM 704 N N . GLY A 1 87 ? 4.202 5.129 -3.197 1.00 98.31 87 GLY A N 1
ATOM 705 C CA . GLY A 1 87 ? 5.596 4.694 -3.179 1.00 98.31 87 GLY A CA 1
ATOM 706 C C . GLY A 1 87 ? 5.871 3.531 -4.132 1.00 98.31 87 GLY A C 1
ATOM 707 O O . GLY A 1 87 ? 6.853 3.591 -4.872 1.00 98.31 87 GLY A O 1
ATOM 708 N N . ALA A 1 88 ? 4.991 2.523 -4.170 1.00 98.69 88 ALA A N 1
ATOM 709 C CA . ALA A 1 88 ? 5.102 1.391 -5.093 1.00 98.69 88 ALA A CA 1
ATOM 710 C C . ALA A 1 88 ? 5.101 1.864 -6.552 1.00 98.69 88 ALA A C 1
ATOM 712 O O . ALA A 1 88 ? 6.046 1.592 -7.291 1.00 98.69 88 ALA A O 1
ATOM 713 N N . MET A 1 89 ? 4.102 2.666 -6.939 1.00 98.25 89 MET A N 1
ATOM 714 C CA . MET A 1 89 ? 4.021 3.235 -8.290 1.00 98.25 89 MET A CA 1
ATOM 715 C C . MET A 1 89 ? 5.225 4.124 -8.621 1.00 98.25 89 MET A C 1
ATOM 717 O O . MET A 1 89 ? 5.745 4.077 -9.733 1.00 98.25 89 MET A O 1
ATOM 721 N N . GLY A 1 90 ? 5.713 4.905 -7.654 1.00 97.94 90 GLY A N 1
ATOM 722 C CA . GLY A 1 90 ? 6.906 5.731 -7.826 1.00 97.94 90 GLY A CA 1
ATOM 723 C C . GLY A 1 90 ? 8.164 4.913 -8.131 1.00 97.94 90 GLY A C 1
ATOM 724 O O . GLY A 1 90 ? 8.941 5.295 -9.007 1.00 97.94 90 GLY A O 1
ATOM 725 N N . GLN A 1 91 ? 8.365 3.780 -7.451 1.00 98.56 91 GLN A N 1
ATOM 726 C CA . GLN A 1 91 ? 9.501 2.900 -7.737 1.00 98.56 91 GLN A CA 1
ATOM 727 C C . GLN A 1 91 ? 9.342 2.142 -9.055 1.00 98.56 91 GLN A C 1
ATOM 729 O O . GLN A 1 91 ? 10.314 2.037 -9.795 1.00 98.56 91 GLN A O 1
ATOM 734 N N . ILE A 1 92 ? 8.130 1.703 -9.400 1.00 98.19 92 ILE A N 1
ATOM 735 C CA . ILE A 1 92 ? 7.844 1.089 -10.704 1.00 98.19 92 ILE A CA 1
ATOM 736 C C . ILE A 1 92 ? 8.169 2.060 -11.843 1.00 98.19 92 ILE A C 1
ATOM 738 O O . ILE A 1 92 ? 8.876 1.700 -12.778 1.00 98.19 92 ILE A O 1
ATOM 742 N N . ASN A 1 93 ? 7.740 3.319 -11.739 1.00 95.94 93 ASN A N 1
ATOM 743 C CA . ASN A 1 93 ? 8.062 4.340 -12.738 1.00 95.94 93 ASN A CA 1
ATOM 744 C C . ASN A 1 93 ? 9.575 4.582 -12.844 1.00 95.94 93 ASN A C 1
ATOM 746 O O . ASN A 1 93 ? 10.096 4.795 -13.937 1.00 95.94 93 ASN A O 1
ATOM 750 N N . LYS A 1 94 ? 10.293 4.538 -11.713 1.00 96.88 94 LYS A N 1
ATOM 751 C CA . LYS A 1 94 ? 11.756 4.637 -11.695 1.00 96.88 94 LYS A CA 1
ATOM 752 C C . LYS A 1 94 ? 12.407 3.444 -12.402 1.00 96.88 94 LYS A C 1
ATOM 754 O O . LYS A 1 94 ? 13.286 3.665 -13.227 1.00 96.88 94 LYS A O 1
ATOM 759 N N . ALA A 1 95 ? 11.969 2.220 -12.107 1.00 97.00 95 ALA A N 1
ATOM 760 C CA . ALA A 1 95 ? 12.454 1.004 -12.758 1.00 97.00 95 ALA A CA 1
ATOM 761 C C . ALA A 1 95 ? 12.194 1.049 -14.272 1.00 97.00 95 ALA A C 1
ATOM 763 O O . ALA A 1 95 ? 13.101 0.837 -15.071 1.00 97.00 95 ALA A O 1
ATOM 764 N N . GLN A 1 96 ? 10.989 1.445 -14.680 1.00 94.12 96 GLN A N 1
ATOM 765 C CA . GLN A 1 96 ? 10.638 1.599 -16.090 1.00 94.12 96 GLN A CA 1
ATOM 766 C C . GLN A 1 96 ? 11.539 2.620 -16.798 1.00 94.12 96 GLN A C 1
ATOM 768 O O . GLN A 1 96 ? 12.051 2.343 -17.878 1.00 94.12 96 GLN A O 1
ATOM 773 N N . ALA A 1 97 ? 11.790 3.778 -16.178 1.00 93.31 97 ALA A N 1
ATOM 774 C CA . ALA A 1 97 ? 12.692 4.793 -16.727 1.00 93.31 97 ALA A CA 1
ATOM 775 C C . ALA A 1 97 ? 14.154 4.318 -16.828 1.00 93.31 97 ALA A C 1
ATOM 777 O O . ALA A 1 97 ? 14.928 4.864 -17.609 1.00 93.31 97 ALA A O 1
ATOM 778 N N . GLN A 1 98 ? 14.533 3.309 -16.043 1.00 94.25 98 GLN A N 1
ATOM 779 C CA . GLN A 1 98 ? 15.839 2.654 -16.092 1.00 94.25 98 GLN A CA 1
ATOM 780 C C . GLN A 1 98 ? 15.877 1.463 -17.070 1.00 94.25 98 GLN A C 1
ATOM 782 O O . GLN A 1 98 ? 16.913 0.817 -17.187 1.00 94.25 98 GLN A O 1
ATOM 787 N N . GLY A 1 99 ? 14.781 1.180 -17.784 1.00 92.88 99 GLY A N 1
ATOM 788 C CA . GLY A 1 99 ? 14.702 0.115 -18.786 1.00 92.88 99 GLY A CA 1
ATOM 789 C C . GLY A 1 99 ? 14.412 -1.278 -18.226 1.00 92.88 99 GLY A C 1
ATOM 790 O O . GLY A 1 99 ? 14.524 -2.252 -18.967 1.00 92.88 99 GLY A O 1
ATOM 791 N N . TYR A 1 100 ? 14.040 -1.394 -16.948 1.00 94.88 100 TYR A N 1
ATOM 792 C CA . TYR A 1 100 ? 13.613 -2.673 -16.378 1.00 94.88 100 TYR A CA 1
ATOM 793 C C . TYR A 1 100 ? 12.248 -3.092 -16.933 1.00 94.88 100 TYR A C 1
ATOM 795 O O . TYR A 1 100 ? 11.378 -2.248 -17.174 1.00 94.88 100 TYR A O 1
ATOM 803 N N . ASP A 1 101 ? 12.033 -4.403 -17.058 1.00 95.31 101 ASP A N 1
ATOM 804 C CA . ASP A 1 101 ? 10.684 -4.942 -17.208 1.00 95.31 101 ASP A CA 1
ATOM 805 C C . ASP A 1 101 ? 9.928 -4.765 -15.889 1.00 95.31 101 ASP A C 1
ATOM 807 O O . ASP A 1 101 ? 10.358 -5.209 -14.827 1.00 95.31 101 ASP A O 1
ATOM 811 N N . VAL A 1 102 ? 8.801 -4.067 -15.966 1.00 97.44 102 VAL A N 1
ATOM 812 C CA . VAL A 1 102 ? 7.967 -3.712 -14.817 1.00 97.44 102 VAL A CA 1
ATOM 813 C C . VAL A 1 102 ? 6.641 -4.469 -14.792 1.00 97.44 102 VAL A C 1
ATOM 815 O O . VAL A 1 102 ? 5.803 -4.199 -13.932 1.00 97.44 102 VAL A O 1
ATOM 818 N N . SER A 1 103 ? 6.421 -5.389 -15.735 1.00 97.12 103 SER A N 1
ATOM 819 C CA . SER A 1 103 ? 5.134 -6.059 -15.940 1.00 97.12 103 SER A CA 1
ATOM 820 C C . SER A 1 103 ? 4.672 -6.792 -14.683 1.00 97.12 103 SER A C 1
ATOM 822 O O . SER A 1 103 ? 3.565 -6.552 -14.204 1.00 97.12 103 SER A O 1
ATOM 824 N N . GLU A 1 104 ? 5.550 -7.589 -14.070 1.00 97.75 104 GLU A N 1
ATOM 825 C CA . GLU A 1 104 ? 5.227 -8.330 -12.845 1.00 97.75 104 GLU A CA 1
ATOM 826 C C . GLU A 1 104 ? 4.863 -7.397 -11.678 1.00 97.75 104 GLU A C 1
ATOM 828 O O . GLU A 1 104 ? 3.859 -7.610 -10.994 1.00 97.75 104 GLU A O 1
ATOM 833 N N . ALA A 1 105 ? 5.624 -6.316 -11.487 1.00 98.06 105 ALA A N 1
ATOM 834 C CA . ALA A 1 105 ? 5.367 -5.349 -10.423 1.00 98.06 105 ALA A CA 1
ATOM 835 C C . ALA A 1 105 ? 4.044 -4.590 -10.636 1.00 98.06 105 ALA A C 1
ATOM 837 O O . ALA A 1 105 ? 3.285 -4.364 -9.689 1.00 98.06 105 ALA A O 1
ATOM 838 N N . LEU A 1 106 ? 3.718 -4.232 -11.882 1.00 98.50 106 LEU A N 1
ATOM 839 C CA . LEU A 1 106 ? 2.437 -3.613 -12.229 1.00 98.50 106 LEU A CA 1
ATOM 840 C C . LEU A 1 106 ? 1.265 -4.561 -11.966 1.00 98.50 106 LEU A C 1
ATOM 842 O O . LEU A 1 106 ? 0.255 -4.142 -11.396 1.00 98.50 106 LEU A O 1
ATOM 846 N N . GLU A 1 107 ? 1.392 -5.835 -12.335 1.00 98.38 107 GLU A N 1
ATOM 847 C CA . GLU A 1 107 ? 0.376 -6.838 -12.027 1.00 98.38 107 GLU A CA 1
ATOM 848 C C . GLU A 1 107 ? 0.223 -7.055 -10.517 1.00 98.38 107 GLU A C 1
ATOM 850 O O . GLU A 1 107 ? -0.892 -7.213 -10.015 1.00 98.38 107 GLU A O 1
ATOM 855 N N . ALA A 1 108 ? 1.325 -7.048 -9.764 1.00 97.94 108 ALA A N 1
ATOM 856 C CA . ALA A 1 108 ? 1.289 -7.157 -8.311 1.00 97.94 108 ALA A CA 1
ATOM 857 C C . ALA A 1 108 ? 0.527 -5.983 -7.677 1.00 97.94 108 ALA A C 1
ATOM 859 O O . ALA A 1 108 ? -0.316 -6.205 -6.797 1.00 97.94 108 ALA A O 1
ATOM 860 N N . VAL A 1 109 ? 0.758 -4.752 -8.150 1.00 98.25 109 VAL A N 1
ATOM 861 C CA . VAL A 1 109 ? 0.007 -3.564 -7.715 1.00 98.25 109 VAL A CA 1
ATOM 862 C C . VAL A 1 109 ? -1.463 -3.669 -8.109 1.00 98.25 109 VAL A C 1
ATOM 864 O O . VAL A 1 109 ? -2.322 -3.421 -7.261 1.00 98.25 109 VAL A O 1
ATOM 867 N N . GLU A 1 110 ? -1.781 -4.072 -9.340 1.00 98.38 110 GLU A N 1
ATOM 868 C CA . GLU A 1 110 ? -3.161 -4.264 -9.808 1.00 98.38 110 GLU A CA 1
ATOM 869 C C . GLU A 1 110 ? -3.919 -5.249 -8.910 1.00 98.38 110 GLU A C 1
ATOM 871 O O . GLU A 1 110 ? -4.938 -4.889 -8.310 1.00 98.38 110 GLU A O 1
ATOM 876 N N . ARG A 1 111 ? -3.375 -6.458 -8.727 1.00 98.31 111 ARG A N 1
ATOM 877 C CA . ARG A 1 111 ? -4.013 -7.513 -7.931 1.00 98.31 111 ARG A CA 1
ATOM 878 C C . ARG A 1 111 ? -4.181 -7.100 -6.476 1.00 98.31 111 ARG A C 1
ATOM 880 O O . ARG A 1 111 ? -5.208 -7.396 -5.860 1.00 98.31 111 ARG A O 1
ATOM 887 N N . SER A 1 112 ? -3.172 -6.438 -5.909 1.00 97.81 112 SER A N 1
ATOM 888 C CA . SER A 1 112 ? -3.203 -5.992 -4.515 1.00 97.81 112 SER A CA 1
ATOM 889 C C . SER A 1 112 ? -4.232 -4.887 -4.319 1.00 97.81 112 SER A C 1
ATOM 891 O O . SER A 1 112 ? -5.100 -5.008 -3.460 1.00 97.81 112 SER A O 1
ATOM 893 N N . THR A 1 113 ? -4.215 -3.853 -5.161 1.00 98.31 113 THR A N 1
ATOM 894 C CA . THR A 1 113 ? -5.166 -2.735 -5.072 1.00 98.31 113 THR A CA 1
ATOM 895 C C . THR A 1 113 ? -6.604 -3.160 -5.354 1.00 98.31 113 THR A C 1
ATOM 897 O O . THR A 1 113 ? -7.510 -2.650 -4.699 1.00 98.31 113 THR A O 1
ATOM 900 N N . LYS A 1 114 ? -6.844 -4.150 -6.226 1.00 98.69 114 LYS A N 1
ATOM 901 C CA . LYS A 1 114 ? -8.165 -4.782 -6.377 1.00 98.69 114 LYS A CA 1
ATOM 902 C C . LYS A 1 114 ? -8.675 -5.350 -5.047 1.00 98.69 114 LYS A C 1
ATOM 904 O O . LYS A 1 114 ? -9.761 -4.976 -4.613 1.00 98.69 114 LYS A O 1
ATOM 909 N N . LYS A 1 115 ? -7.864 -6.167 -4.366 1.00 98.44 115 LYS A N 1
ATOM 910 C CA . LYS A 1 115 ? -8.202 -6.724 -3.041 1.00 98.44 115 LYS A CA 1
ATOM 911 C C . LYS A 1 115 ? -8.347 -5.638 -1.974 1.00 98.44 115 LYS A C 1
ATOM 913 O O . LYS A 1 115 ? -9.196 -5.733 -1.098 1.00 98.44 115 LYS A O 1
ATOM 918 N N . HIS A 1 116 ? -7.526 -4.592 -2.031 1.00 98.19 116 HIS A N 1
ATOM 919 C CA . HIS A 1 116 ? -7.602 -3.480 -1.086 1.00 98.19 116 HIS A CA 1
ATOM 920 C C . HIS A 1 116 ? -8.906 -2.693 -1.226 1.00 98.19 116 HIS A C 1
ATOM 922 O O . HIS A 1 116 ? -9.487 -2.320 -0.213 1.00 98.19 116 HIS A O 1
ATOM 928 N N . ILE A 1 117 ? -9.393 -2.479 -2.453 1.00 98.62 117 ILE A N 1
ATOM 929 C CA . ILE A 1 117 ? -10.695 -1.842 -2.701 1.00 98.62 117 ILE A CA 1
ATOM 930 C C . ILE A 1 117 ? -11.820 -2.660 -2.064 1.00 98.62 117 ILE A C 1
ATOM 932 O O . ILE A 1 117 ? -12.690 -2.070 -1.428 1.00 98.62 117 ILE A O 1
ATOM 936 N N . GLU A 1 118 ? -11.792 -3.990 -2.195 1.00 98.00 118 GLU A N 1
ATOM 937 C CA . GLU A 1 118 ? -12.768 -4.888 -1.555 1.00 98.00 118 GLU A CA 1
ATOM 938 C C . GLU A 1 118 ? -12.735 -4.720 -0.026 1.00 98.00 118 GLU A C 1
ATOM 940 O O . GLU A 1 118 ? -13.750 -4.392 0.584 1.00 98.00 118 GLU A O 1
ATOM 945 N N . VAL A 1 119 ? -11.546 -4.812 0.587 1.00 96.81 119 VAL A N 1
ATOM 946 C CA . VAL A 1 119 ? -11.373 -4.639 2.041 1.00 96.81 119 VAL A CA 1
ATOM 947 C C . VAL A 1 119 ? -11.831 -3.260 2.516 1.00 96.81 119 VAL A C 1
ATOM 949 O O . VAL A 1 119 ? -12.532 -3.162 3.517 1.00 96.81 119 VAL A O 1
ATOM 952 N N . LEU A 1 120 ? -11.439 -2.186 1.832 1.00 97.44 120 LEU A N 1
ATOM 953 C CA . LEU A 1 120 ? -11.808 -0.825 2.215 1.00 97.44 120 LEU A CA 1
ATOM 954 C C . LEU A 1 120 ? -13.318 -0.597 2.082 1.00 97.44 120 LEU A C 1
ATOM 956 O O . LEU A 1 120 ? -13.918 0.005 2.970 1.00 97.44 120 LEU A O 1
ATOM 960 N N . SER A 1 121 ? -13.944 -1.119 1.025 1.00 96.75 121 SER A N 1
ATOM 961 C CA . SER A 1 121 ? -15.395 -1.016 0.818 1.00 96.75 121 SER A CA 1
ATOM 962 C C . SER A 1 121 ? -16.170 -1.714 1.938 1.00 96.75 121 SER A C 1
ATOM 964 O O . SER A 1 121 ? -17.109 -1.135 2.485 1.00 96.75 121 SER A O 1
ATOM 966 N N . ASP A 1 122 ? -15.709 -2.892 2.367 1.00 95.25 122 ASP A N 1
ATOM 967 C CA . ASP A 1 122 ? -16.279 -3.642 3.494 1.00 95.25 122 ASP A CA 1
ATOM 968 C C . ASP A 1 122 ? -16.183 -2.911 4.841 1.00 95.25 122 ASP A C 1
ATOM 970 O O . ASP A 1 122 ? -16.895 -3.263 5.791 1.00 95.25 122 ASP A O 1
ATOM 974 N N . LEU A 1 123 ? -15.267 -1.947 4.966 1.00 94.62 123 LEU A N 1
ATOM 975 C CA . LEU A 1 123 ? -15.044 -1.179 6.189 1.00 94.62 123 LEU A CA 1
ATOM 976 C C . LEU A 1 123 ? -15.874 0.108 6.245 1.00 94.62 123 LEU A C 1
ATOM 978 O O . LEU A 1 123 ? -16.175 0.558 7.348 1.00 94.62 123 LEU A O 1
ATOM 982 N N . VAL A 1 124 ? -16.309 0.670 5.108 1.00 91.69 124 VAL A N 1
ATOM 983 C CA . VAL A 1 124 ? -17.090 1.928 5.069 1.00 91.69 124 VAL A CA 1
ATOM 984 C C . VAL A 1 124 ? -18.332 1.855 5.965 1.00 91.69 124 VAL A C 1
ATOM 986 O O . VAL A 1 124 ? -18.624 2.798 6.697 1.00 91.69 124 VAL A O 1
ATOM 989 N N . GLY A 1 125 ? -19.045 0.724 5.950 1.00 86.81 125 GLY A N 1
ATOM 990 C CA . GLY A 1 125 ? -20.253 0.523 6.758 1.00 86.81 125 GLY A CA 1
ATOM 991 C C . GLY A 1 125 ? -20.001 0.227 8.242 1.00 86.81 125 GLY A C 1
ATOM 992 O O . GLY A 1 125 ? -20.951 0.197 9.017 1.00 86.81 125 GLY A O 1
ATOM 993 N N . LYS A 1 126 ? -18.746 -0.003 8.645 1.00 89.75 126 LYS A N 1
ATOM 994 C CA . LYS A 1 126 ? -18.367 -0.453 9.997 1.00 89.75 126 LYS A CA 1
ATOM 995 C C . LYS A 1 126 ? -17.703 0.633 10.836 1.00 89.75 126 LYS A C 1
ATOM 997 O O . LYS A 1 126 ? -17.408 0.391 12.002 1.00 89.75 126 LYS A O 1
ATOM 1002 N N . VAL A 1 127 ? -17.442 1.802 10.252 1.00 88.19 127 VAL A N 1
ATOM 1003 C CA . VAL A 1 127 ? -16.762 2.900 10.940 1.00 88.19 127 VAL A CA 1
ATOM 1004 C C . VAL A 1 127 ? -17.689 4.086 11.227 1.00 88.19 127 VAL A C 1
ATOM 1006 O O . VAL A 1 127 ? -18.649 4.307 10.473 1.00 88.19 127 VAL A O 1
ATOM 1009 N N . PRO A 1 128 ? -17.378 4.873 12.278 1.00 85.50 128 PRO A N 1
ATOM 1010 C CA . PRO A 1 128 ? -17.982 6.183 12.515 1.00 85.50 128 PRO A CA 1
ATOM 1011 C C . PRO A 1 128 ? -17.809 7.125 11.317 1.00 85.50 128 PRO A C 1
ATOM 1013 O O . PRO A 1 128 ? -16.879 6.953 10.520 1.00 85.50 128 PRO A O 1
ATOM 1016 N N . GLU A 1 129 ? -18.690 8.120 11.181 1.00 82.75 129 GLU A N 1
ATOM 1017 C CA . GLU A 1 129 ? -18.704 9.037 10.028 1.00 82.75 129 GLU A CA 1
ATOM 1018 C C . GLU A 1 129 ? -17.354 9.748 9.840 1.00 82.75 129 GLU A C 1
ATOM 1020 O O . GLU A 1 129 ? -16.888 9.914 8.711 1.00 82.75 129 GLU A O 1
ATOM 1025 N N . GLU A 1 130 ? -16.666 10.048 10.943 1.00 81.69 130 GLU A N 1
ATOM 1026 C CA . GLU A 1 130 ? -15.352 10.688 10.994 1.00 81.69 130 GLU A CA 1
ATOM 1027 C C . GLU A 1 130 ? -14.291 9.913 10.196 1.00 81.69 130 GLU A C 1
ATOM 1029 O O . GLU A 1 130 ? -13.448 10.513 9.528 1.00 81.69 130 GLU A O 1
ATOM 1034 N N . ALA A 1 131 ? -14.343 8.577 10.217 1.00 88.12 131 ALA A N 1
ATOM 1035 C CA . ALA A 1 131 ? -13.393 7.712 9.514 1.00 88.12 131 ALA A CA 1
ATOM 1036 C C . ALA A 1 131 ? -13.863 7.324 8.099 1.00 88.12 131 ALA A C 1
ATOM 1038 O O . ALA A 1 131 ? -13.052 6.896 7.271 1.00 88.12 131 ALA A O 1
ATOM 1039 N N . ARG A 1 132 ? -15.153 7.497 7.770 1.00 91.81 132 ARG A N 1
ATOM 1040 C CA . ARG A 1 132 ? -15.683 7.146 6.438 1.00 91.81 132 ARG A CA 1
ATOM 1041 C C . ARG A 1 132 ? -15.045 7.968 5.330 1.00 91.81 132 ARG A C 1
ATOM 1043 O O . ARG A 1 132 ? -14.790 7.432 4.254 1.00 91.81 132 ARG A O 1
ATOM 1050 N N . SER A 1 133 ? -14.776 9.250 5.583 1.00 92.44 133 SER A N 1
ATOM 1051 C CA . SER A 1 133 ? -14.118 10.129 4.609 1.00 92.44 133 SER A CA 1
ATOM 1052 C C . SER A 1 133 ? -12.725 9.611 4.231 1.00 92.44 133 SER A C 1
ATOM 1054 O O . SER A 1 133 ? -12.428 9.449 3.046 1.00 92.44 133 SER A O 1
ATOM 1056 N N . ALA A 1 134 ? -11.913 9.240 5.227 1.00 93.75 134 ALA A N 1
ATOM 1057 C CA . ALA A 1 134 ? -10.577 8.692 5.004 1.00 93.75 134 ALA A CA 1
ATOM 1058 C C . ALA A 1 134 ? -10.615 7.350 4.255 1.00 93.75 134 ALA A C 1
ATOM 1060 O O . ALA A 1 134 ? -9.835 7.137 3.330 1.00 93.75 134 ALA A O 1
ATOM 1061 N N . ILE A 1 135 ? -11.560 6.460 4.582 1.00 96.12 135 ILE A N 1
ATOM 1062 C CA . ILE A 1 135 ? -11.714 5.188 3.857 1.00 96.12 135 ILE A CA 1
ATOM 1063 C C . ILE A 1 135 ? -12.118 5.428 2.399 1.00 96.12 135 ILE A C 1
ATOM 1065 O O . ILE A 1 135 ? -11.539 4.818 1.501 1.00 96.12 135 ILE A O 1
ATOM 1069 N N . ARG A 1 136 ? -13.075 6.330 2.137 1.00 96.50 136 ARG A N 1
ATOM 1070 C CA . ARG A 1 136 ? -13.476 6.692 0.765 1.00 96.50 136 ARG A CA 1
ATOM 1071 C C . ARG A 1 136 ? -12.293 7.232 -0.034 1.00 96.50 136 ARG A C 1
ATOM 1073 O O . ARG A 1 136 ? -12.100 6.832 -1.178 1.00 96.50 136 ARG A O 1
ATOM 1080 N N . HIS A 1 137 ? -11.474 8.078 0.577 1.00 96.44 137 HIS A N 1
ATOM 1081 C CA . HIS A 1 137 ? -10.266 8.592 -0.054 1.00 96.44 137 HIS A CA 1
ATOM 1082 C C . HIS A 1 137 ? -9.254 7.478 -0.376 1.00 96.44 137 HIS A C 1
ATOM 1084 O O . HIS A 1 137 ? -8.794 7.368 -1.514 1.00 96.44 137 HIS A O 1
ATOM 1090 N N . ALA A 1 138 ? -8.997 6.572 0.569 1.00 97.88 138 ALA A N 1
ATOM 1091 C CA . ALA A 1 138 ? -8.126 5.422 0.348 1.00 97.88 138 ALA A CA 1
ATOM 1092 C C . ALA A 1 138 ? -8.638 4.495 -0.774 1.00 97.88 138 ALA A C 1
ATOM 1094 O O . ALA A 1 138 ? -7.834 3.929 -1.523 1.00 97.88 138 ALA A O 1
ATOM 1095 N N . ILE A 1 139 ? -9.961 4.353 -0.943 1.00 98.19 139 ILE A N 1
ATOM 1096 C CA . ILE A 1 139 ? -10.564 3.636 -2.082 1.00 98.19 139 ILE A CA 1
ATOM 1097 C C . ILE A 1 139 ? -10.191 4.321 -3.400 1.00 98.19 139 ILE A C 1
ATOM 1099 O O . ILE A 1 139 ? -9.766 3.639 -4.334 1.00 98.19 139 ILE A O 1
ATOM 1103 N N . GLU A 1 140 ? -10.300 5.646 -3.485 1.00 98.12 140 GLU A N 1
ATOM 1104 C CA . GLU A 1 140 ? -9.947 6.397 -4.697 1.00 98.12 140 GLU A CA 1
ATOM 1105 C C . GLU A 1 140 ? -8.448 6.330 -5.015 1.00 98.12 140 GLU A C 1
ATOM 1107 O O . GLU A 1 140 ? -8.073 6.102 -6.169 1.00 98.12 140 GLU A O 1
ATOM 1112 N N . VAL A 1 141 ? -7.576 6.400 -4.004 1.00 97.62 141 VAL A N 1
ATOM 1113 C CA . VAL A 1 141 ? -6.129 6.169 -4.178 1.00 97.62 141 VAL A CA 1
ATOM 1114 C C . VAL A 1 141 ? -5.864 4.759 -4.717 1.00 97.62 141 VAL A C 1
ATOM 1116 O O . VAL A 1 141 ? -5.084 4.582 -5.656 1.00 97.62 141 VAL A O 1
ATOM 1119 N N . SER A 1 142 ? -6.564 3.751 -4.191 1.00 98.12 142 SER A N 1
ATOM 1120 C CA . SER A 1 142 ? -6.440 2.359 -4.644 1.00 98.12 142 SER A CA 1
ATOM 1121 C C . SER A 1 142 ? -6.905 2.176 -6.090 1.00 98.12 142 SER A C 1
ATOM 1123 O O . SER A 1 142 ? -6.220 1.528 -6.881 1.00 98.12 142 SER A O 1
ATOM 1125 N N . LYS A 1 143 ? -8.047 2.771 -6.463 1.00 98.62 143 LYS A N 1
ATOM 1126 C CA . LYS A 1 143 ? -8.558 2.765 -7.843 1.00 98.62 143 LYS A CA 1
ATOM 1127 C C . LYS A 1 143 ? -7.585 3.448 -8.795 1.00 98.62 143 LYS A C 1
ATOM 1129 O O . LYS A 1 143 ? -7.325 2.913 -9.870 1.00 98.62 143 LYS A O 1
ATOM 1134 N N . THR A 1 144 ? -7.031 4.590 -8.394 1.00 98.00 144 THR A N 1
ATOM 1135 C CA . THR A 1 144 ? -6.053 5.346 -9.184 1.00 98.00 144 THR A CA 1
ATOM 1136 C C . THR A 1 144 ? -4.804 4.509 -9.443 1.00 98.00 144 THR A C 1
ATOM 1138 O O . THR A 1 144 ? -4.422 4.333 -10.600 1.00 98.00 144 THR A O 1
ATOM 1141 N N . GLY A 1 145 ? -4.219 3.909 -8.399 1.00 96.31 145 GLY A N 1
ATOM 1142 C CA . GLY A 1 145 ? -3.077 2.999 -8.530 1.00 96.31 145 GLY A CA 1
ATOM 1143 C C . GLY A 1 145 ? -3.372 1.820 -9.463 1.00 96.31 145 GLY A C 1
ATOM 1144 O O . GLY A 1 145 ? -2.635 1.597 -10.423 1.00 96.31 145 GLY A O 1
ATOM 1145 N N . ARG A 1 146 ? -4.503 1.130 -9.257 1.00 98.12 146 ARG A N 1
ATOM 1146 C CA . ARG A 1 146 ? -4.945 0.004 -10.097 1.00 98.12 146 ARG A CA 1
ATOM 1147 C C . ARG A 1 146 ? -5.095 0.387 -11.567 1.00 98.12 146 ARG A C 1
ATOM 1149 O O . ARG A 1 146 ? -4.578 -0.292 -12.450 1.00 98.12 146 ARG A O 1
ATOM 1156 N N . ASN A 1 147 ? -5.824 1.467 -11.837 1.00 98.06 147 ASN A N 1
ATOM 1157 C CA . ASN A 1 147 ? -6.127 1.904 -13.196 1.00 98.06 147 ASN A CA 1
ATOM 1158 C C . ASN A 1 147 ? -4.864 2.379 -13.921 1.00 98.06 147 ASN A C 1
ATOM 1160 O O . ASN A 1 147 ? -4.719 2.125 -15.116 1.00 98.06 147 ASN A O 1
ATOM 1164 N N . THR A 1 148 ? -3.937 3.007 -13.195 1.00 96.88 148 THR A N 1
ATOM 1165 C CA . THR A 1 148 ? -2.630 3.400 -13.733 1.00 96.88 148 THR A CA 1
ATOM 1166 C C . THR A 1 148 ? -1.817 2.167 -14.108 1.00 96.88 148 THR A C 1
ATOM 1168 O O . THR A 1 148 ? -1.324 2.086 -15.232 1.00 96.88 148 THR A O 1
ATOM 1171 N N . ALA A 1 149 ? -1.743 1.173 -13.216 1.00 97.25 149 ALA A N 1
ATOM 1172 C CA . ALA A 1 149 ? -1.029 -0.071 -13.481 1.00 97.25 149 ALA A CA 1
ATOM 1173 C C . ALA A 1 149 ? -1.587 -0.802 -14.716 1.00 97.25 149 ALA A C 1
ATOM 1175 O O . ALA A 1 149 ? -0.838 -1.135 -15.633 1.00 97.25 149 ALA A O 1
ATOM 1176 N N . LEU A 1 150 ? -2.915 -0.942 -14.804 1.00 98.00 150 LEU A N 1
ATOM 1177 C CA . LEU A 1 150 ? -3.600 -1.501 -15.975 1.00 98.00 150 LEU A CA 1
ATOM 1178 C C . LEU A 1 150 ? -3.336 -0.699 -17.256 1.00 98.00 150 LEU A C 1
ATOM 1180 O O . LEU A 1 150 ? -3.173 -1.279 -18.327 1.00 98.00 150 LEU A O 1
ATOM 1184 N N . GLY A 1 151 ? -3.314 0.631 -17.169 1.00 96.19 151 GLY A N 1
ATOM 1185 C CA . GLY A 1 151 ? -3.011 1.501 -18.303 1.00 96.19 151 GLY A CA 1
ATOM 1186 C C . GLY A 1 151 ? -1.610 1.257 -18.861 1.00 96.19 151 GLY A C 1
ATOM 1187 O O . GLY A 1 151 ? -1.444 1.169 -20.076 1.00 96.19 151 GLY A O 1
ATOM 1188 N N . ILE A 1 152 ? -0.618 1.094 -17.983 1.00 95.25 152 ILE A N 1
ATOM 1189 C CA . ILE A 1 152 ? 0.763 0.797 -18.378 1.00 95.25 152 ILE A CA 1
ATOM 1190 C C . ILE A 1 152 ? 0.873 -0.626 -18.942 1.00 95.25 152 ILE A C 1
ATOM 1192 O O . ILE A 1 152 ? 1.433 -0.796 -20.022 1.00 95.25 152 ILE A O 1
ATOM 1196 N N . LEU A 1 153 ? 0.274 -1.629 -18.292 1.00 95.88 153 LEU A N 1
ATOM 1197 C CA . LEU A 1 153 ? 0.261 -3.016 -18.782 1.00 95.88 153 LEU A CA 1
ATOM 1198 C C . LEU A 1 153 ? -0.325 -3.129 -20.196 1.00 95.88 153 LEU A C 1
ATOM 1200 O O . LEU A 1 153 ? 0.252 -3.785 -21.058 1.00 95.88 153 LEU A O 1
ATOM 1204 N N . ARG A 1 154 ? -1.427 -2.423 -20.484 1.00 95.94 154 ARG A N 1
ATOM 1205 C CA . ARG A 1 154 ? -2.020 -2.382 -21.835 1.00 95.94 154 ARG A CA 1
ATOM 1206 C C . ARG A 1 154 ? -1.112 -1.731 -22.877 1.00 95.94 154 ARG A C 1
ATOM 1208 O O . ARG A 1 154 ? -1.226 -2.048 -24.057 1.00 95.94 154 ARG A O 1
ATOM 1215 N N . LYS A 1 155 ? -0.270 -0.771 -22.488 1.00 93.19 155 LYS A N 1
ATOM 1216 C CA . LYS A 1 155 ? 0.728 -0.165 -23.384 1.00 93.19 155 LYS A CA 1
ATOM 1217 C C . LYS A 1 155 ? 1.853 -1.159 -23.677 1.00 93.19 155 LYS A C 1
ATOM 1219 O O . LYS A 1 155 ? 2.132 -1.410 -24.845 1.00 93.19 155 LYS A O 1
ATOM 1224 N N . ILE A 1 156 ? 2.376 -1.818 -22.639 1.00 91.88 156 ILE A N 1
ATOM 1225 C CA . ILE A 1 156 ? 3.385 -2.882 -22.761 1.00 91.88 156 ILE A CA 1
ATOM 1226 C C . ILE A 1 156 ? 2.886 -4.005 -23.683 1.00 91.88 156 ILE A C 1
ATOM 1228 O O . ILE A 1 156 ? 3.574 -4.362 -24.634 1.00 91.88 156 ILE A O 1
ATOM 1232 N N . GLN A 1 157 ? 1.659 -4.497 -23.479 1.00 91.06 157 GLN A N 1
ATOM 1233 C CA . GLN A 1 157 ? 1.066 -5.558 -24.304 1.00 91.06 157 GLN A CA 1
ATOM 1234 C C . GLN A 1 157 ? 0.945 -5.178 -25.790 1.00 91.06 157 GLN A C 1
ATOM 12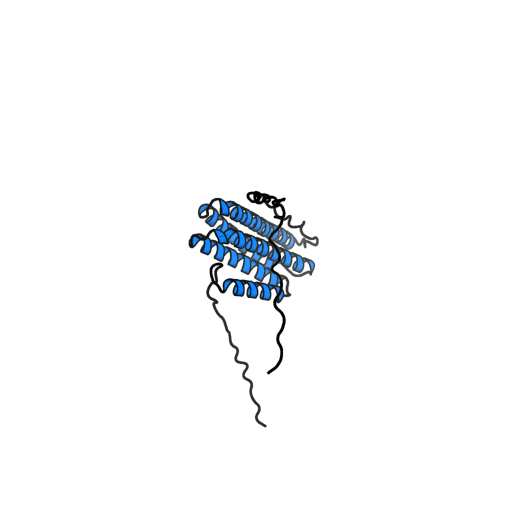36 O O . GLN A 1 157 ? 1.001 -6.045 -26.657 1.00 91.06 157 GLN A O 1
ATOM 1241 N N . ARG A 1 158 ? 0.784 -3.885 -26.094 1.00 93.00 158 ARG A N 1
ATOM 1242 C CA . ARG A 1 158 ? 0.705 -3.359 -27.465 1.00 93.00 158 ARG A CA 1
ATOM 1243 C C . ARG A 1 158 ? 2.077 -3.037 -28.072 1.00 93.00 158 ARG A C 1
ATOM 1245 O O . ARG A 1 158 ? 2.130 -2.541 -29.190 1.00 93.00 158 ARG A O 1
ATOM 1252 N N . GLY A 1 159 ? 3.176 -3.288 -27.355 1.00 86.25 159 GLY A N 1
ATOM 1253 C CA . GLY A 1 159 ? 4.529 -2.913 -27.783 1.00 86.25 159 GLY A CA 1
ATOM 1254 C C . GLY A 1 159 ? 4.806 -1.406 -27.712 1.00 86.25 159 GLY A C 1
ATOM 1255 O O . GLY A 1 159 ? 5.854 -0.944 -28.156 1.00 86.25 159 GLY A O 1
ATOM 1256 N N . GLU A 1 160 ? 3.892 -0.627 -27.131 1.00 80.75 160 GLU A N 1
ATOM 1257 C CA . GLU A 1 160 ? 4.060 0.800 -26.880 1.00 80.75 160 GLU A CA 1
ATOM 1258 C C . GLU A 1 160 ? 4.801 0.954 -25.545 1.00 80.75 160 GLU A C 1
ATOM 1260 O O . GLU A 1 160 ? 4.170 1.130 -24.500 1.00 80.75 160 GLU A O 1
ATOM 1265 N N . LEU A 1 161 ? 6.136 0.844 -25.526 1.00 62.06 161 LEU A N 1
ATOM 1266 C CA . LEU A 1 161 ? 6.878 1.168 -24.301 1.00 62.06 161 LEU A CA 1
ATOM 1267 C C . LEU A 1 161 ? 6.545 2.617 -23.905 1.00 62.06 161 LEU A C 1
ATOM 1269 O O . LEU A 1 161 ? 6.755 3.521 -24.719 1.00 62.06 161 LEU A O 1
ATOM 1273 N N . PRO A 1 162 ? 6.040 2.888 -22.686 1.00 57.25 162 PRO A N 1
ATOM 1274 C CA . PRO A 1 162 ? 5.828 4.256 -22.246 1.00 57.25 162 PRO A CA 1
ATOM 1275 C C . PRO A 1 162 ? 7.201 4.901 -22.026 1.00 57.25 162 PRO A C 1
ATOM 1277 O O . PRO A 1 162 ? 7.791 4.801 -20.957 1.00 57.25 162 PRO A O 1
ATOM 1280 N N . THR A 1 163 ? 7.728 5.564 -23.051 1.00 53.66 163 THR A N 1
ATOM 1281 C CA . THR A 1 163 ? 8.972 6.346 -22.985 1.00 53.66 163 THR A CA 1
ATOM 1282 C C . THR A 1 163 ? 8.773 7.711 -22.325 1.00 53.66 163 THR A C 1
ATOM 1284 O O . THR A 1 163 ? 9.712 8.492 -22.206 1.00 53.66 163 THR A O 1
ATOM 1287 N N . SER A 1 164 ? 7.571 8.013 -21.834 1.00 46.09 164 SER A N 1
ATOM 1288 C CA . SER A 1 164 ? 7.263 9.278 -21.179 1.00 46.09 164 SER A CA 1
ATOM 1289 C C . SER A 1 164 ? 6.618 9.044 -19.818 1.00 46.09 164 SER A C 1
ATOM 1291 O O . SER A 1 164 ? 5.525 8.481 -19.726 1.00 46.09 164 SER A O 1
ATOM 1293 N N . LYS A 1 165 ? 7.324 9.522 -18.785 1.00 46.09 165 LYS A N 1
ATOM 1294 C CA . LYS A 1 165 ? 6.842 9.907 -17.452 1.00 46.09 165 LYS A CA 1
ATOM 1295 C C . LYS A 1 165 ? 5.305 9.986 -17.401 1.00 46.09 165 LYS A C 1
ATOM 1297 O O . LYS A 1 165 ? 4.754 10.845 -18.093 1.00 46.09 165 LYS A O 1
ATOM 1302 N N . PRO A 1 166 ? 4.606 9.142 -16.617 1.00 47.50 166 PRO A N 1
ATOM 1303 C CA . PRO A 1 166 ? 3.175 9.327 -16.434 1.00 47.50 166 PRO A CA 1
ATOM 1304 C C . PRO A 1 166 ? 2.946 10.733 -15.877 1.00 47.50 166 PRO A C 1
ATOM 1306 O O . PRO A 1 166 ? 3.690 11.176 -14.993 1.00 47.50 166 PRO A O 1
ATOM 1309 N N . GLU A 1 167 ? 1.972 11.445 -16.452 1.00 45.25 167 GLU A N 1
ATOM 1310 C CA . GLU A 1 167 ? 1.508 12.737 -15.948 1.00 45.25 167 GLU A CA 1
ATOM 1311 C C . GLU A 1 167 ? 1.385 12.633 -14.432 1.00 45.25 167 GLU A C 1
ATOM 1313 O O . GLU A 1 167 ? 0.830 11.660 -13.913 1.00 45.25 167 GLU A O 1
ATOM 1318 N N . GLY A 1 168 ? 2.053 13.566 -13.746 1.00 43.84 168 GLY A N 1
ATOM 1319 C CA . GLY A 1 168 ? 2.304 13.480 -12.317 1.00 43.84 168 GLY A CA 1
ATOM 1320 C C . GLY A 1 168 ? 1.040 13.074 -11.585 1.00 43.84 168 GLY A C 1
ATOM 1321 O O . GLY A 1 168 ? -0.027 13.619 -11.853 1.00 43.84 168 GLY A O 1
ATOM 1322 N N . ILE A 1 169 ? 1.178 12.107 -10.679 1.00 46.06 169 ILE A N 1
ATOM 1323 C CA . ILE A 1 169 ? 0.14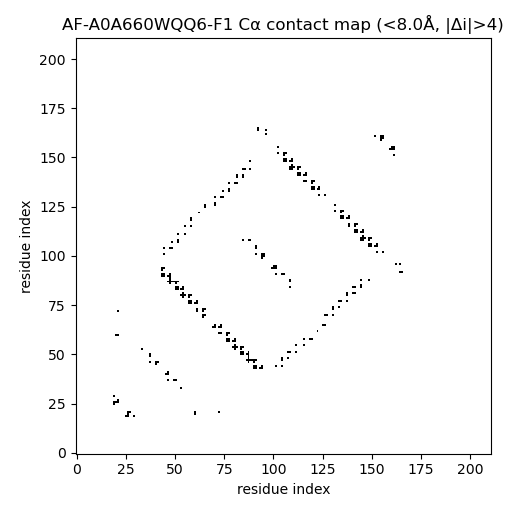4 11.758 -9.714 1.00 46.06 169 ILE A CA 1
ATOM 1324 C C . ILE A 1 169 ? -0.202 13.064 -8.999 1.00 46.06 169 ILE A C 1
ATOM 1326 O O . ILE A 1 169 ? 0.507 13.503 -8.093 1.00 46.06 169 ILE A O 1
ATOM 1330 N N . GLY A 1 170 ? -1.243 13.739 -9.481 1.00 40.81 170 GLY A N 1
ATOM 1331 C CA . GLY A 1 170 ? -1.850 14.850 -8.794 1.00 40.81 170 GLY A CA 1
ATOM 1332 C C . GLY A 1 170 ? -2.366 14.244 -7.515 1.00 40.81 170 GLY A C 1
ATOM 1333 O O . GLY A 1 170 ? -3.285 13.426 -7.549 1.00 40.81 170 GLY A O 1
ATOM 1334 N N . MET A 1 171 ? -1.713 14.579 -6.405 1.00 43.72 171 MET A N 1
ATOM 1335 C CA . MET A 1 171 ? -2.238 14.272 -5.090 1.00 43.72 171 MET A CA 1
ATOM 1336 C C . MET A 1 171 ? -3.708 14.708 -5.117 1.00 43.72 171 MET A C 1
ATOM 1338 O O . MET A 1 171 ? -3.958 15.870 -5.469 1.00 43.72 171 MET A O 1
ATOM 1342 N N . PRO A 1 172 ? -4.682 13.811 -4.874 1.00 42.88 172 PRO A N 1
ATOM 1343 C CA . PRO A 1 172 ? -6.069 14.231 -4.735 1.00 42.88 172 PRO A CA 1
ATOM 1344 C C . PRO A 1 172 ? -6.075 15.420 -3.777 1.00 42.88 172 PRO A C 1
ATOM 1346 O O . PRO A 1 172 ? -5.475 15.355 -2.701 1.00 42.88 172 PRO A O 1
ATOM 1349 N N . LYS A 1 173 ? -6.614 16.557 -4.239 1.00 42.25 173 LYS A N 1
ATOM 1350 C CA . LYS A 1 173 ? -6.620 17.797 -3.459 1.00 42.25 173 LYS A CA 1
ATOM 1351 C C . LYS A 1 173 ? -7.202 17.458 -2.095 1.00 42.25 173 LYS A C 1
ATOM 1353 O O . LYS A 1 173 ? -8.351 17.025 -2.019 1.00 42.25 173 LYS A O 1
ATOM 1358 N N . GLY A 1 174 ? -6.384 17.616 -1.054 1.00 41.22 174 GLY A N 1
ATOM 1359 C CA . GLY A 1 174 ? -6.804 17.392 0.317 1.00 41.22 174 GLY A CA 1
ATOM 1360 C C . GLY A 1 174 ? -8.080 18.182 0.558 1.00 41.22 174 GLY A C 1
ATOM 1361 O O . GLY A 1 174 ? -8.095 19.402 0.396 1.00 41.22 174 GLY A O 1
ATOM 1362 N N . ILE A 1 175 ? -9.159 17.482 0.894 1.00 41.91 175 ILE A N 1
ATOM 1363 C CA . ILE A 1 175 ? -10.308 18.127 1.514 1.00 41.91 175 ILE A CA 1
ATOM 1364 C C . ILE A 1 175 ? -9.758 18.715 2.809 1.00 41.91 175 ILE A C 1
ATOM 1366 O O . ILE A 1 175 ? -9.199 17.986 3.632 1.00 41.91 175 ILE A O 1
ATOM 1370 N N . GLY A 1 176 ? -9.821 20.043 2.909 1.00 34.88 176 GLY A N 1
ATOM 1371 C CA . GLY A 1 176 ? -9.323 20.791 4.050 1.00 34.88 176 GLY A CA 1
ATOM 1372 C C . GLY A 1 176 ? -9.826 20.167 5.342 1.00 34.88 176 GLY A C 1
ATOM 1373 O O . GLY A 1 176 ? -11.017 19.908 5.506 1.00 34.88 176 GLY A O 1
ATOM 1374 N N . ILE A 1 177 ? -8.890 19.907 6.246 1.00 41.50 177 ILE A N 1
ATOM 1375 C CA . ILE A 1 177 ? -9.194 19.722 7.659 1.00 41.50 177 ILE A CA 1
ATOM 1376 C C . ILE A 1 177 ? -10.002 20.970 8.059 1.00 41.50 177 ILE A C 1
ATOM 1378 O O . ILE A 1 177 ? -9.493 22.068 7.819 1.00 41.50 177 ILE A O 1
ATOM 1382 N N . PRO A 1 178 ? -11.239 20.868 8.585 1.00 41.97 178 PRO A N 1
ATOM 1383 C CA . PRO A 1 178 ? -11.895 22.043 9.138 1.00 41.97 178 PRO A CA 1
ATOM 1384 C C . PRO A 1 178 ? -10.975 22.615 10.214 1.00 41.97 178 PRO A C 1
ATOM 1386 O O . PRO A 1 178 ? -10.506 21.881 11.088 1.00 41.97 178 PRO A O 1
ATOM 1389 N N . GLU A 1 179 ? -10.647 23.898 10.063 1.00 39.91 179 GLU A N 1
ATOM 1390 C CA . GLU A 1 179 ? -9.741 24.614 10.945 1.00 39.91 179 GLU A CA 1
ATOM 1391 C C . GLU A 1 179 ? -10.127 24.366 12.399 1.00 39.91 179 GLU A C 1
ATOM 1393 O O . GLU A 1 179 ? -11.276 24.515 12.816 1.00 39.91 179 GLU A O 1
ATOM 1398 N N . SER A 1 180 ? -9.117 23.934 13.143 1.00 40.91 180 SER A N 1
ATOM 1399 C CA . SER A 1 180 ? -9.091 23.823 14.587 1.00 40.91 180 SER A CA 1
ATOM 1400 C C . SER A 1 180 ? -9.877 24.960 15.234 1.00 40.91 180 SER A C 1
ATOM 1402 O O . SER A 1 180 ? -9.613 26.132 14.965 1.00 40.91 180 SER A O 1
ATOM 1404 N N . ILE A 1 181 ? -10.793 24.590 16.129 1.00 43.47 181 ILE A N 1
ATOM 1405 C CA . ILE A 1 181 ? -11.380 25.462 17.147 1.00 43.47 181 ILE A CA 1
ATOM 1406 C C . ILE A 1 181 ? -10.290 26.412 17.652 1.00 43.47 181 ILE A C 1
ATOM 1408 O O . ILE A 1 181 ? -9.242 25.970 18.133 1.00 43.47 181 ILE A O 1
ATOM 1412 N N . GLY A 1 182 ? -10.528 27.708 17.443 1.00 35.66 182 GLY A N 1
ATOM 1413 C CA . GLY A 1 182 ? -9.574 28.773 17.697 1.00 35.66 182 GLY A CA 1
ATOM 1414 C C . GLY A 1 182 ? -8.964 28.669 19.090 1.00 35.66 182 GLY A C 1
ATOM 1415 O O . GLY A 1 182 ? -9.658 28.496 20.092 1.00 35.66 182 GLY A O 1
ATOM 1416 N N . LYS A 1 183 ? -7.638 28.805 19.140 1.00 42.25 183 LYS A N 1
ATOM 1417 C CA . LYS A 1 183 ? -6.928 29.228 20.349 1.00 42.25 183 LYS A CA 1
ATOM 1418 C C . LYS A 1 183 ? -7.672 30.435 20.941 1.00 42.25 183 LYS A C 1
ATOM 1420 O O . LYS A 1 183 ? -7.861 31.399 20.201 1.00 42.25 183 LYS A O 1
ATOM 1425 N N . PRO A 1 184 ? -8.041 30.452 22.231 1.00 46.41 184 PRO A N 1
ATOM 1426 C CA . PRO A 1 184 ? -8.384 31.715 22.858 1.00 46.41 184 PRO A CA 1
ATOM 1427 C C . PRO A 1 184 ? -7.140 32.612 22.854 1.00 46.41 184 PRO A C 1
ATOM 1429 O O . PRO A 1 184 ? -6.052 32.210 23.282 1.00 46.41 184 PRO A O 1
ATOM 1432 N N . GLU A 1 185 ? -7.314 33.802 22.285 1.00 39.94 185 GLU A N 1
ATOM 1433 C CA . GLU A 1 185 ? -6.335 34.882 22.254 1.00 39.94 185 GLU A CA 1
ATOM 1434 C C . GLU A 1 185 ? -6.023 35.396 23.668 1.00 39.94 185 GLU A C 1
ATOM 1436 O O . GLU A 1 185 ? -6.770 35.194 24.624 1.00 39.94 185 GLU A O 1
ATOM 1441 N N . GLY A 1 186 ? -4.843 36.002 23.785 1.00 39.94 186 GLY A N 1
ATOM 1442 C CA . GLY A 1 186 ? -4.118 36.247 25.023 1.00 39.94 186 GLY A CA 1
ATOM 1443 C C . GLY A 1 186 ? -4.876 36.978 26.128 1.00 39.94 186 GLY A C 1
ATOM 1444 O O . GLY A 1 186 ? -5.505 38.012 25.923 1.00 39.94 186 GLY A O 1
ATOM 1445 N N . ILE A 1 187 ? -4.673 36.489 27.351 1.00 42.59 187 ILE A N 1
ATOM 1446 C CA . ILE A 1 187 ? -4.829 37.302 28.553 1.00 42.59 187 ILE A CA 1
ATOM 1447 C C . ILE A 1 187 ? -3.753 38.389 28.492 1.00 42.59 187 ILE A C 1
ATOM 1449 O O . ILE A 1 187 ? -2.552 38.105 28.508 1.00 42.59 187 ILE A O 1
ATOM 1453 N N . GLY A 1 188 ? -4.219 39.629 28.355 1.00 40.34 188 GLY A N 1
ATOM 1454 C CA . GLY A 1 188 ? -3.406 40.832 28.359 1.00 40.34 188 GLY A CA 1
ATOM 1455 C C . GLY A 1 188 ? -2.530 40.928 29.606 1.00 40.34 188 GLY A C 1
ATOM 1456 O O . GLY A 1 188 ? -2.906 40.541 30.711 1.00 40.34 188 GLY A O 1
ATOM 1457 N N . LYS A 1 189 ? -1.331 41.456 29.391 1.00 45.41 189 LYS A N 1
ATOM 1458 C CA . LYS A 1 189 ? -0.359 41.840 30.410 1.00 45.41 189 LYS A CA 1
ATOM 1459 C C . LYS A 1 189 ? -1.026 42.817 31.399 1.00 45.41 189 LYS A C 1
ATOM 1461 O O . LYS A 1 189 ? -1.515 43.846 30.937 1.00 45.41 189 LYS A O 1
ATOM 1466 N N . PRO A 1 190 ? -1.061 42.561 32.718 1.00 48.62 190 PRO A N 1
ATOM 1467 C CA . PRO A 1 190 ? -1.490 43.588 33.656 1.00 48.62 190 PRO A CA 1
ATOM 1468 C C . PRO A 1 190 ? -0.380 44.641 33.799 1.00 48.62 190 PRO A C 1
ATOM 1470 O O . PRO A 1 190 ? 0.734 44.334 34.228 1.00 48.62 190 PRO A O 1
ATOM 1473 N N . GLU A 1 191 ? -0.679 45.874 33.391 1.00 41.44 191 GLU A N 1
ATOM 1474 C CA . GLU A 1 191 ? 0.078 47.075 33.750 1.00 41.44 191 GLU A CA 1
ATOM 1475 C C . GLU A 1 191 ? -0.352 47.575 35.136 1.00 41.44 191 GLU A C 1
ATOM 1477 O O . GLU A 1 191 ? -1.532 47.539 35.474 1.00 41.44 191 GLU A O 1
ATOM 1482 N N . GLY A 1 192 ? 0.618 48.086 35.901 1.00 41.53 192 GLY A N 1
ATOM 1483 C CA . GLY A 1 192 ? 0.382 49.015 37.008 1.00 41.53 192 GLY A CA 1
ATOM 1484 C C . GLY A 1 192 ? 0.025 48.386 38.354 1.00 41.53 192 GLY A C 1
ATOM 1485 O O . GLY A 1 192 ? -1.136 48.351 38.740 1.00 41.53 192 GLY A O 1
ATOM 1486 N N . VAL A 1 193 ? 1.039 47.990 39.127 1.00 45.09 193 VAL A N 1
ATOM 1487 C CA . VAL A 1 193 ? 0.934 48.068 40.591 1.00 45.09 193 VAL A CA 1
ATOM 1488 C C . VAL A 1 193 ? 1.977 49.064 41.061 1.00 45.09 193 VAL A C 1
ATOM 1490 O O . VAL A 1 193 ? 3.182 48.849 40.911 1.00 45.09 193 VAL A O 1
ATOM 1493 N N . ASP A 1 194 ? 1.465 50.180 41.566 1.00 45.84 194 ASP A N 1
ATOM 1494 C CA . ASP A 1 194 ? 2.213 51.285 42.131 1.00 45.84 194 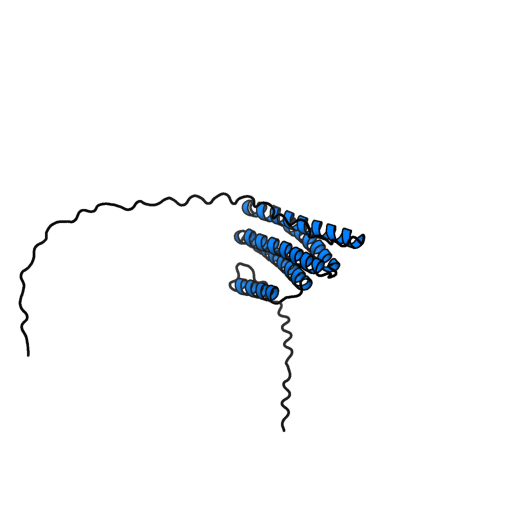ASP A CA 1
ATOM 1495 C C . ASP A 1 194 ? 3.153 50.837 43.252 1.00 45.84 194 ASP A C 1
ATOM 1497 O O . ASP A 1 194 ? 2.876 49.948 44.058 1.00 45.84 194 ASP A O 1
ATOM 1501 N N . LYS A 1 195 ? 4.307 51.495 43.277 1.00 43.50 195 LYS A N 1
ATOM 1502 C CA . LYS A 1 195 ? 5.385 51.329 44.246 1.00 43.50 195 LYS A CA 1
ATOM 1503 C C . LYS A 1 195 ? 4.909 51.844 45.615 1.00 43.50 195 LYS A C 1
ATOM 1505 O O . LYS A 1 195 ? 4.624 53.035 45.710 1.00 43.50 195 LYS A O 1
ATOM 1510 N N . PRO A 1 196 ? 4.856 51.030 46.685 1.00 50.06 196 PRO A N 1
ATOM 1511 C CA . PRO A 1 196 ? 4.572 51.572 48.005 1.00 50.06 196 PRO A CA 1
ATOM 1512 C C . PRO A 1 196 ? 5.798 52.321 48.547 1.00 50.06 196 PRO A C 1
ATOM 1514 O O . PRO A 1 196 ? 6.918 51.802 48.572 1.00 50.06 196 PRO A O 1
ATOM 1517 N N . GLU A 1 197 ? 5.569 53.564 48.965 1.00 39.66 197 GLU A N 1
ATOM 1518 C CA . GLU A 1 197 ? 6.504 54.379 49.731 1.00 39.66 197 GLU A CA 1
ATOM 1519 C C . GLU A 1 197 ? 6.701 53.817 51.149 1.00 39.66 197 GLU A C 1
ATOM 1521 O O . GLU A 1 197 ? 5.750 53.444 51.827 1.00 39.66 197 GLU A O 1
ATOM 1526 N N . GLY A 1 198 ? 7.959 53.833 51.604 1.00 40.19 198 GLY A N 1
ATOM 1527 C CA . GLY A 1 198 ? 8.333 54.087 52.997 1.00 40.19 198 GLY A CA 1
ATOM 1528 C C . GLY A 1 198 ? 8.047 53.010 54.047 1.00 40.19 198 GLY A C 1
ATOM 1529 O O . GLY A 1 198 ? 7.002 53.025 54.684 1.00 40.19 198 GLY A O 1
ATOM 1530 N N . VAL A 1 199 ? 9.072 52.225 54.406 1.00 47.62 199 VAL A N 1
ATOM 1531 C CA . VAL A 1 199 ? 9.234 51.764 55.799 1.00 47.62 199 VAL A CA 1
ATOM 1532 C C . VAL A 1 199 ? 10.688 51.940 56.245 1.00 47.62 199 VAL A C 1
ATOM 1534 O O . VAL A 1 199 ? 11.633 51.618 55.528 1.00 47.62 199 VAL A O 1
ATOM 1537 N N . GLY A 1 200 ? 10.829 52.540 57.426 1.00 42.62 200 GLY A N 1
ATOM 1538 C CA . GLY A 1 200 ? 12.035 53.100 58.022 1.00 42.62 200 GLY A CA 1
ATOM 1539 C C . GLY A 1 200 ? 13.216 52.154 58.247 1.00 42.62 200 GLY A C 1
ATOM 1540 O O . GLY A 1 200 ? 13.089 50.967 58.528 1.00 42.62 200 GLY A O 1
ATOM 1541 N N . ARG A 1 201 ? 14.391 52.778 58.202 1.00 44.50 201 ARG A N 1
ATOM 1542 C CA . ARG A 1 201 ? 15.713 52.284 58.598 1.00 44.50 201 ARG A CA 1
ATOM 1543 C C . ARG A 1 201 ? 15.780 51.992 60.106 1.00 44.50 201 ARG A C 1
ATOM 1545 O O . ARG A 1 20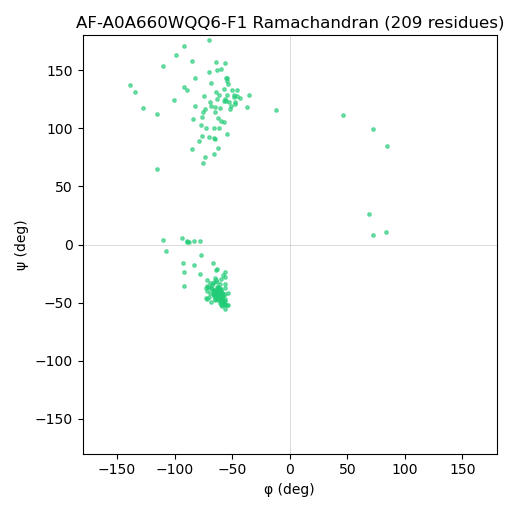1 ? 15.524 52.911 60.885 1.00 44.50 201 ARG A O 1
ATOM 1552 N N . PRO A 1 202 ? 16.286 50.825 60.539 1.00 51.28 202 PRO A N 1
ATOM 1553 C CA . PRO A 1 202 ? 16.895 50.703 61.859 1.00 51.28 202 PRO A CA 1
ATOM 1554 C C . PRO A 1 202 ? 18.408 50.952 61.785 1.00 51.28 202 PRO A C 1
ATOM 1556 O O . PRO A 1 202 ? 19.105 50.491 60.880 1.00 51.28 202 PRO A O 1
ATOM 1559 N N . LYS A 1 203 ? 18.893 51.744 62.745 1.00 43.25 203 LYS A N 1
ATOM 1560 C CA . LYS A 1 203 ? 20.305 52.051 63.013 1.00 43.25 203 LYS A CA 1
ATOM 1561 C C . LYS A 1 203 ? 21.074 50.784 63.415 1.00 43.25 203 LYS A C 1
ATOM 1563 O O . LYS A 1 203 ? 20.502 49.868 63.992 1.00 43.25 203 LYS A O 1
ATOM 1568 N N . GLY A 1 204 ? 22.368 50.771 63.097 1.00 39.03 204 GLY A N 1
ATOM 1569 C CA . GLY A 1 204 ? 23.249 49.618 63.258 1.00 39.03 204 GLY A CA 1
ATOM 1570 C C . GLY A 1 204 ? 23.598 49.222 64.692 1.00 39.03 204 GLY A C 1
ATOM 1571 O O . GLY A 1 204 ? 23.280 49.914 65.656 1.00 39.03 204 GLY A O 1
ATOM 1572 N N . VAL A 1 205 ? 24.332 48.114 64.779 1.00 50.62 205 VAL A N 1
ATOM 1573 C CA . VAL A 1 205 ? 25.106 47.674 65.945 1.00 50.62 205 VAL A CA 1
ATOM 1574 C C . VAL A 1 205 ? 26.444 47.129 65.409 1.00 50.62 205 VAL A C 1
ATOM 1576 O O . VAL A 1 205 ? 26.439 46.483 64.358 1.00 50.62 205 VAL A O 1
ATOM 1579 N N . PRO A 1 206 ? 27.593 47.444 66.037 1.00 52.31 206 PRO A N 1
ATOM 1580 C CA . PRO A 1 206 ? 28.909 47.243 65.441 1.00 52.31 206 PRO A CA 1
ATOM 1581 C C . PRO A 1 206 ? 29.471 45.831 65.642 1.00 52.31 206 PRO A C 1
ATOM 1583 O O . PRO A 1 206 ? 29.121 45.110 66.573 1.00 52.31 206 PRO A O 1
ATOM 1586 N N . VAL A 1 207 ? 30.403 45.490 64.752 1.00 50.22 207 VAL A N 1
ATOM 1587 C CA . VAL A 1 207 ? 31.262 44.303 64.769 1.00 50.22 207 VAL A CA 1
ATOM 1588 C C . VAL A 1 207 ? 32.202 44.355 65.979 1.00 50.22 207 VAL A C 1
ATOM 1590 O O . VAL A 1 207 ? 33.038 45.252 66.077 1.00 50.22 207 VAL A O 1
ATOM 1593 N N . GLY A 1 208 ? 32.082 43.380 66.882 1.00 45.34 208 GLY A N 1
ATOM 1594 C CA . GLY A 1 208 ? 33.067 43.074 67.922 1.00 45.34 208 GLY A CA 1
ATOM 1595 C C . GLY A 1 208 ? 33.906 41.869 67.502 1.00 45.34 208 GLY A C 1
ATOM 1596 O O . GLY A 1 208 ? 33.358 40.830 67.143 1.00 45.34 208 GLY A O 1
ATOM 1597 N N . GLY A 1 209 ? 35.228 42.035 67.477 1.00 39.28 209 GLY A N 1
ATOM 1598 C CA . GLY A 1 209 ? 36.180 41.027 67.022 1.00 39.28 209 GLY A CA 1
ATOM 1599 C C . GLY A 1 209 ? 36.737 40.105 68.111 1.00 39.28 209 GLY A C 1
ATOM 1600 O O . GLY A 1 209 ? 36.588 40.364 69.297 1.00 39.28 209 GLY A O 1
ATOM 1601 N N . ARG A 1 210 ? 37.450 39.086 67.609 1.00 41.41 210 ARG A N 1
ATOM 1602 C CA . ARG A 1 210 ? 38.565 38.308 68.187 1.00 41.41 210 ARG A CA 1
ATOM 1603 C C . ARG A 1 210 ? 38.446 37.805 69.634 1.00 41.41 210 ARG A C 1
ATOM 1605 O O . ARG A 1 210 ? 38.658 38.554 70.582 1.00 41.41 210 ARG A O 1
ATOM 1612 N N . GLY A 1 211 ? 38.327 36.483 69.734 1.00 41.06 211 GLY A N 1
ATOM 1613 C CA . GLY A 1 211 ? 38.939 35.622 70.745 1.00 41.06 211 GLY A CA 1
ATOM 1614 C C . GLY A 1 211 ? 39.393 34.353 70.047 1.00 41.06 211 GLY A C 1
ATOM 1615 O O . GLY A 1 211 ? 38.543 33.801 69.314 1.00 41.06 211 GLY A O 1
#

Mean predicted aligned error: 14.33 Å

Sequence (211 aa):
MTVICMFLASIAFAQNEPERLPDDPLYQAKRKMETAKLKATFDPLEKADLYTKYAKERLKEVKTMISKGKPEFVNDLLKDYEKYISGAMGQINKAQAQGYDVSEALEAVERSTKKHIEVLSDLVGKVPEEARSAIRHAIEVSKTGRNTALGILRKIQRGELPTSKPEGIGMPKGIGIPESIGKPEGIGKPEGVDKPEGVGRPKGVPVGGRG

pLDDT: mean 79.31, std 24.19, range [34.88, 98.75]

Foldseek 3Di:
DDDDPPPPPPPPPPDPDPLDAPPHPCVVVVVVVLVVVLVPDPQLLVNLVSLLVLLVSLLVNLVVCLVVVNNVCNLVSLVSSLVSLVSSVVSLLVCLLVVHDSLVSLVSLLVSLVVLLVSLVVCLVSDDPVNNVSSVLSNVSSVVSNVVSVVCNVCVVVVNSCNDDDDDPPDPPDPDDPDPDDDPDDDDDDDDDDDDDDDDDDDDDDDDDDD

Nearest PDB structures (foldseek):
  1g73-assembly2_B  TM=2.734E-01  e=5.423E-01  Homo sapiens
  8auw-assembly1_D  TM=3.414E-01  e=3.788E+00  Homo sapiens
  4tx5-assembly1_B  TM=2.673E-01  e=2.114E+00  Homo sapiens
  1few-assembly1_A  TM=3.497E-01  e=5.323E+00  Homo sapiens
  4tx5-assembly1_A  TM=2.809E-01  e=3.977E+00  Homo sapiens